Protein AF-A0A942AQW2-F1 (afdb_monomer)

Solvent-accessible surface area (backbone atoms only — not comparable to full-atom values): 10364 Å² total; per-residue (Å²): 117,79,70,60,57,51,54,55,52,47,53,51,50,51,50,53,52,51,53,50,54,53,48,52,52,54,50,53,53,49,72,74,44,54,70,70,58,41,51,51,50,55,55,42,58,31,23,44,82,82,80,59,45,76,73,54,45,68,58,48,52,58,48,44,51,55,18,48,54,44,47,61,64,44,31,63,59,54,51,37,48,74,72,32,65,68,56,23,44,76,73,69,48,57,62,72,60,51,51,52,47,50,52,50,19,52,48,46,38,53,49,52,49,30,72,64,28,21,59,72,57,41,54,86,65,29,27,57,54,52,26,34,65,74,67,70,46,86,52,40,83,57,34,51,61,38,22,53,53,52,39,52,54,53,50,53,52,35,46,53,52,17,65,75,69,76,43,49,36,38,58,48,34,41,68,57,22,51,59,52,44,51,51,54,56,57,54,58,57,63,78,77,111

Sequence (193 aa):
VGHRIKDIMVILILGMMFSSGVGAVVQILQYLSREEALKAFVIWTMGSLGDVTAQQLTILVPSIVVGLLLAVWTIKPLNLLLFGEEYAVTMGLNIRRSRGLLFLSTTLLAGTVTAFCGPIGFIGLAMPHVARMLFRNGDHRVLVPGTILSGAAVLLLCDLVSKFFTLPINAITALLGIPIVVWVVLRNKSFTA

Secondary structure (DSSP, 8-state):
-HHHHHHHHHHHHHHHHHHHHHHHHHHHHHHHS-HHHHHHHHHHHT--STT--HHHHHHHHHHHHHHHHHHHHHHHHHHHHHT-HHHHHHTT--HHHHHHHHHHHHHHHHHHHHHHH----SHHHHHHHHHHHHH----HHHHHHHHHHHHHHHHHHHHHHHHHHT--HHHHHHHHHHHHHHHHHHHHHGGG-

Radius of gyration: 19.09 Å; Cα contacts (8 Å, |Δi|>4): 138; chains: 1; bounding box: 51×36×50 Å

Structure (mmCIF, N/CA/C/O backbone):
data_AF-A0A942AQW2-F1
#
_entry.id   AF-A0A942AQW2-F1
#
loop_
_atom_site.group_PDB
_atom_site.id
_atom_site.type_symbol
_atom_site.label_atom_id
_atom_site.label_alt_id
_atom_site.label_comp_id
_atom_site.label_asym_id
_atom_site.label_entity_id
_atom_site.label_seq_id
_atom_site.pdbx_PDB_ins_code
_atom_site.Cartn_x
_atom_site.Cartn_y
_atom_site.Cartn_z
_atom_site.occupancy
_atom_site.B_iso_or_equiv
_atom_site.auth_seq_id
_atom_site.auth_comp_id
_atom_site.auth_asym_id
_atom_site.auth_atom_id
_atom_site.pdbx_PDB_model_num
ATOM 1 N N . VAL A 1 1 ? 29.389 3.825 -8.326 1.00 45.78 1 VAL A N 1
ATOM 2 C CA . VAL A 1 1 ? 28.344 2.959 -7.711 1.00 45.78 1 VAL A CA 1
ATOM 3 C C . VAL A 1 1 ? 28.160 3.200 -6.201 1.00 45.78 1 VAL A C 1
ATOM 5 O O . VAL A 1 1 ? 27.019 3.273 -5.764 1.00 45.78 1 VAL A O 1
ATOM 8 N N . GLY A 1 2 ? 29.219 3.434 -5.407 1.00 45.97 2 GLY A N 1
ATOM 9 C CA . GLY A 1 2 ? 29.124 3.592 -3.937 1.00 45.97 2 GLY A CA 1
ATOM 10 C C . GLY A 1 2 ? 28.374 4.819 -3.378 1.00 45.97 2 GLY A C 1
ATOM 11 O O . GLY A 1 2 ? 27.941 4.778 -2.231 1.00 45.97 2 GLY A O 1
ATOM 12 N N . HIS A 1 3 ? 28.160 5.888 -4.157 1.00 45.22 3 HIS A N 1
ATOM 13 C CA . HIS A 1 3 ? 27.388 7.056 -3.694 1.00 45.22 3 HIS A CA 1
ATOM 14 C C . HIS A 1 3 ? 25.862 6.831 -3.719 1.00 45.22 3 HIS A C 1
ATOM 16 O O . HIS A 1 3 ? 25.171 7.303 -2.829 1.00 45.22 3 HIS A O 1
ATOM 22 N N . ARG A 1 4 ? 25.335 6.053 -4.678 1.00 53.25 4 ARG A N 1
ATOM 23 C CA . ARG A 1 4 ? 23.878 5.870 -4.872 1.00 53.25 4 ARG A CA 1
ATOM 24 C C . ARG A 1 4 ? 23.245 4.848 -3.923 1.00 53.25 4 ARG A C 1
ATOM 26 O O . ARG A 1 4 ? 22.080 4.980 -3.563 1.00 53.25 4 ARG A O 1
ATOM 33 N N . ILE A 1 5 ? 24.011 3.846 -3.483 1.00 53.88 5 ILE A N 1
ATOM 34 C CA . ILE A 1 5 ? 23.547 2.877 -2.472 1.00 53.88 5 ILE A CA 1
ATOM 35 C C . ILE A 1 5 ? 23.344 3.588 -1.124 1.00 53.88 5 ILE A C 1
ATOM 37 O O . ILE A 1 5 ? 22.396 3.274 -0.405 1.00 53.88 5 ILE A O 1
ATOM 41 N N . LYS A 1 6 ? 24.168 4.606 -0.819 1.00 56.62 6 LYS A N 1
ATOM 42 C CA . LYS A 1 6 ? 23.959 5.470 0.350 1.00 56.62 6 LYS A CA 1
ATOM 43 C C . LYS A 1 6 ? 22.609 6.185 0.274 1.00 56.62 6 LYS A C 1
ATOM 45 O O . LYS A 1 6 ? 21.896 6.160 1.265 1.00 56.62 6 LYS A O 1
ATOM 50 N N . ASP A 1 7 ? 22.207 6.713 -0.882 1.00 74.69 7 ASP A N 1
ATOM 51 C CA . ASP A 1 7 ? 20.941 7.456 -1.004 1.00 74.69 7 ASP A CA 1
ATOM 52 C C . ASP A 1 7 ? 19.698 6.585 -0.752 1.00 74.69 7 ASP A C 1
ATOM 54 O O . ASP A 1 7 ? 18.784 7.011 -0.047 1.00 74.69 7 ASP A O 1
ATOM 58 N N . ILE A 1 8 ? 19.656 5.347 -1.267 1.00 79.75 8 ILE A N 1
ATOM 59 C CA . ILE A 1 8 ? 18.518 4.436 -1.029 1.00 79.75 8 ILE A CA 1
ATOM 60 C C . ILE A 1 8 ? 18.466 4.012 0.442 1.00 79.75 8 ILE A C 1
ATOM 62 O O . ILE A 1 8 ? 17.405 4.089 1.059 1.00 79.75 8 ILE A O 1
ATOM 66 N N . MET A 1 9 ? 19.600 3.602 1.022 1.00 85.69 9 MET A N 1
ATOM 67 C CA . MET A 1 9 ? 19.653 3.235 2.441 1.00 85.69 9 MET A CA 1
ATOM 68 C C . MET A 1 9 ? 19.285 4.417 3.344 1.00 85.69 9 MET A C 1
ATOM 70 O O . MET A 1 9 ? 18.560 4.227 4.313 1.00 85.69 9 MET A O 1
ATOM 74 N N . VAL A 1 10 ? 19.716 5.638 3.009 1.00 88.31 10 VAL A N 1
ATOM 75 C CA . VAL A 1 10 ? 19.356 6.857 3.748 1.00 88.31 10 VAL A CA 1
ATOM 76 C C . VAL A 1 10 ? 17.851 7.109 3.690 1.00 88.31 10 VAL A C 1
ATOM 78 O O . VAL A 1 10 ? 17.262 7.363 4.734 1.00 88.31 10 VAL A O 1
ATOM 81 N N . ILE A 1 11 ? 17.204 6.984 2.524 1.00 86.69 11 ILE A N 1
ATOM 82 C CA . ILE A 1 11 ? 15.740 7.126 2.414 1.00 86.69 11 ILE A CA 1
ATOM 83 C C . ILE A 1 11 ? 15.023 6.074 3.272 1.00 86.69 11 ILE A C 1
ATOM 85 O O . ILE A 1 11 ? 14.062 6.404 3.966 1.00 86.69 11 ILE A O 1
ATOM 89 N N . LEU A 1 12 ? 15.502 4.826 3.263 1.00 90.50 12 LEU A N 1
ATOM 90 C CA . LEU A 1 12 ? 14.930 3.750 4.075 1.00 90.50 12 LEU A CA 1
ATOM 91 C C . LEU A 1 12 ? 15.088 4.021 5.576 1.00 90.50 12 LEU A C 1
ATOM 93 O O . LEU A 1 12 ? 14.110 3.932 6.314 1.00 90.50 12 LEU A O 1
ATOM 97 N N . ILE A 1 13 ? 16.288 4.394 6.030 1.00 92.44 13 ILE A N 1
ATOM 98 C CA . ILE A 1 13 ? 16.559 4.719 7.438 1.00 92.44 13 ILE A CA 1
ATOM 99 C C . ILE A 1 13 ? 15.719 5.915 7.878 1.00 92.44 13 ILE A C 1
ATOM 101 O O . ILE A 1 13 ? 15.053 5.845 8.906 1.00 92.44 13 ILE A O 1
ATOM 105 N N . LEU A 1 14 ? 15.688 6.984 7.081 1.00 92.31 14 LEU A N 1
ATOM 106 C CA . LEU A 1 14 ? 14.917 8.185 7.385 1.00 92.31 14 LEU A CA 1
ATOM 107 C C . LEU A 1 14 ? 13.413 7.881 7.474 1.00 92.31 14 LEU A C 1
ATOM 109 O O . LEU A 1 14 ? 12.750 8.359 8.391 1.00 92.31 14 LEU A O 1
ATOM 113 N N . GLY A 1 15 ? 12.890 7.029 6.586 1.00 91.38 15 GLY A N 1
ATOM 114 C CA . GLY A 1 15 ? 11.509 6.547 6.646 1.00 91.38 15 GLY A CA 1
ATOM 115 C C . GLY A 1 15 ? 11.212 5.726 7.905 1.00 91.38 15 GLY A C 1
ATOM 116 O O . GLY A 1 15 ? 10.213 5.979 8.577 1.00 91.38 15 GLY A O 1
ATOM 117 N N . MET A 1 16 ? 12.094 4.788 8.272 1.00 94.12 16 MET A N 1
ATOM 118 C CA . MET A 1 16 ? 11.956 3.992 9.501 1.00 94.12 16 MET A CA 1
ATOM 119 C C . MET A 1 16 ? 12.003 4.872 10.757 1.00 94.12 16 MET A C 1
ATOM 121 O O . MET A 1 16 ? 11.169 4.719 11.649 1.00 94.12 16 MET A O 1
ATOM 125 N N . MET A 1 17 ? 12.929 5.834 10.812 1.00 96.31 17 MET A N 1
ATOM 126 C CA . MET A 1 17 ? 13.048 6.776 11.929 1.00 96.31 17 MET A CA 1
ATOM 127 C C . MET A 1 17 ? 11.808 7.664 12.041 1.00 96.31 17 MET A C 1
ATOM 129 O O . MET A 1 17 ? 11.242 7.783 13.127 1.00 96.31 17 MET A O 1
ATOM 133 N N . PHE A 1 18 ? 11.329 8.226 10.929 1.00 95.31 18 PHE A N 1
ATOM 134 C CA . PHE A 1 18 ? 10.108 9.029 10.919 1.00 95.31 18 PHE A CA 1
ATOM 135 C C . PHE A 1 18 ? 8.890 8.219 11.387 1.00 95.31 18 PHE A C 1
ATOM 137 O O . PHE A 1 18 ? 8.154 8.668 12.263 1.00 95.31 18 PHE A O 1
ATOM 144 N N . SER A 1 19 ? 8.725 6.990 10.882 1.00 94.25 19 SER A N 1
ATOM 145 C CA . SER A 1 19 ? 7.659 6.083 11.321 1.00 94.25 19 SER A CA 1
ATOM 146 C C . SER A 1 19 ? 7.737 5.782 12.819 1.00 94.25 19 SER A C 1
ATOM 148 O O . SER A 1 19 ? 6.703 5.748 13.481 1.00 94.25 19 SER A O 1
ATOM 150 N N . SER A 1 20 ? 8.940 5.581 13.370 1.00 95.31 20 SER A N 1
ATOM 151 C CA . SER A 1 20 ? 9.125 5.354 14.809 1.00 95.31 20 SER A CA 1
ATOM 152 C C . SER A 1 20 ? 8.781 6.590 15.650 1.00 95.31 20 SER A C 1
ATOM 154 O O . SER A 1 20 ? 8.148 6.458 16.695 1.00 95.31 20 SER A O 1
ATOM 156 N N . GLY A 1 21 ? 9.105 7.793 15.161 1.00 97.38 21 GLY A N 1
ATOM 157 C CA . GLY A 1 21 ? 8.754 9.056 15.813 1.00 97.38 21 GLY A CA 1
ATOM 158 C C . GLY A 1 21 ? 7.244 9.290 15.849 1.00 97.38 21 GLY A C 1
ATOM 159 O O . GLY A 1 21 ? 6.692 9.590 16.905 1.00 97.38 21 GLY A O 1
ATOM 160 N N . VAL A 1 22 ? 6.552 9.070 14.725 1.00 96.81 22 VAL A N 1
ATOM 161 C CA . VAL A 1 22 ? 5.079 9.112 14.679 1.00 96.81 22 VAL A CA 1
ATOM 162 C C . VAL A 1 22 ? 4.477 8.027 15.578 1.00 96.81 22 VAL A C 1
ATOM 164 O O . VAL A 1 22 ? 3.530 8.298 16.313 1.00 96.81 22 VAL A O 1
ATOM 167 N N . GLY A 1 23 ? 5.057 6.823 15.590 1.00 96.25 23 GLY A N 1
ATOM 168 C CA . GLY A 1 23 ? 4.648 5.735 16.480 1.00 96.25 23 GLY A CA 1
ATOM 169 C C . GLY A 1 23 ? 4.734 6.105 17.964 1.00 96.25 23 GLY A C 1
ATOM 170 O O . GLY A 1 23 ? 3.807 5.812 18.715 1.00 96.25 23 GLY A O 1
ATOM 171 N N . ALA A 1 24 ? 5.789 6.811 18.380 1.00 97.56 24 ALA A N 1
ATOM 172 C CA . ALA A 1 24 ? 5.926 7.312 19.748 1.00 97.56 24 ALA A CA 1
ATOM 173 C C . ALA A 1 24 ? 4.831 8.335 20.101 1.00 97.56 24 ALA A C 1
ATOM 175 O O . ALA A 1 24 ? 4.236 8.255 21.174 1.00 97.56 24 ALA A O 1
ATOM 176 N N . VAL A 1 25 ? 4.497 9.247 19.182 1.00 97.44 25 VAL A N 1
ATOM 177 C CA . VAL A 1 25 ? 3.379 10.191 19.371 1.00 97.44 25 VAL A CA 1
ATOM 178 C C . VAL A 1 25 ? 2.055 9.440 19.531 1.00 97.44 25 VAL A C 1
ATOM 180 O O . VAL A 1 25 ? 1.293 9.722 20.453 1.00 97.44 25 VAL A O 1
ATOM 183 N N . VAL A 1 26 ? 1.797 8.441 18.683 1.00 95.81 26 VAL A N 1
ATOM 184 C CA . VAL A 1 26 ? 0.594 7.598 18.767 1.00 95.81 26 VAL A CA 1
ATOM 185 C C . VAL A 1 26 ? 0.542 6.817 20.088 1.00 95.81 26 VAL A C 1
ATOM 187 O O . VAL A 1 26 ? -0.538 6.650 20.649 1.00 95.81 26 VAL A O 1
ATOM 190 N N . GLN A 1 27 ? 1.677 6.372 20.636 1.00 95.62 27 GLN A N 1
ATOM 191 C CA . GLN A 1 27 ? 1.730 5.738 21.962 1.00 95.62 27 GLN A CA 1
ATOM 192 C C . GLN A 1 27 ? 1.406 6.714 23.099 1.00 95.62 27 GLN A C 1
ATOM 194 O O . GLN A 1 27 ? 0.647 6.362 23.999 1.00 95.62 27 GLN A O 1
ATOM 199 N N . ILE A 1 28 ? 1.921 7.945 23.050 1.00 96.69 28 ILE A N 1
ATOM 200 C CA . ILE A 1 28 ? 1.585 8.981 24.040 1.00 96.69 28 ILE A CA 1
ATOM 201 C C . ILE A 1 28 ? 0.082 9.284 23.999 1.00 96.69 28 ILE A C 1
ATOM 203 O O . ILE A 1 28 ? -0.563 9.349 25.043 1.00 96.69 28 ILE A O 1
ATOM 207 N N . LEU A 1 29 ? -0.497 9.409 22.800 1.00 95.94 29 LEU A N 1
ATOM 208 C CA . LEU A 1 29 ? -1.939 9.614 22.638 1.00 95.94 29 LEU A CA 1
ATOM 209 C C . LEU A 1 29 ? -2.750 8.447 23.209 1.00 95.94 29 LEU A C 1
ATOM 211 O O . LEU A 1 29 ? -3.752 8.685 23.877 1.00 95.94 29 LEU A O 1
ATOM 215 N N . GLN A 1 30 ? -2.313 7.203 22.995 1.00 95.12 30 GLN A N 1
ATOM 216 C CA . GLN A 1 30 ? -2.952 6.023 23.585 1.00 95.12 30 GLN A CA 1
ATOM 217 C C . GLN A 1 30 ? -2.897 6.044 25.115 1.00 95.12 30 GLN A C 1
ATOM 219 O O . GLN A 1 30 ? -3.910 5.778 25.752 1.00 95.12 30 GLN A O 1
ATOM 224 N N . TYR A 1 31 ? -1.752 6.405 25.701 1.00 95.12 31 TYR A N 1
ATOM 225 C CA . TYR A 1 31 ? -1.585 6.484 27.155 1.00 95.12 31 TYR A CA 1
ATOM 226 C C . TYR A 1 31 ? -2.497 7.538 27.802 1.00 95.12 31 TYR A C 1
ATOM 228 O O . TYR A 1 31 ? -3.016 7.328 28.893 1.00 95.12 31 TYR A O 1
ATOM 236 N N . LEU A 1 32 ? -2.717 8.664 27.119 1.00 95.75 32 LEU A N 1
ATOM 237 C CA . LEU A 1 32 ? -3.591 9.744 27.590 1.00 95.75 32 LEU A CA 1
ATOM 238 C C . LEU A 1 32 ? -5.081 9.515 27.272 1.00 95.75 32 LEU A C 1
ATOM 240 O O . LEU A 1 32 ? -5.927 10.305 27.695 1.00 95.75 32 LEU A O 1
ATOM 244 N N . SER A 1 33 ? -5.418 8.483 26.496 1.00 94.94 33 SER A N 1
ATOM 245 C CA . SER A 1 33 ? -6.782 8.237 26.023 1.00 94.94 33 SER A CA 1
ATOM 246 C C . SER A 1 33 ? -7.635 7.485 27.043 1.00 94.94 33 SER A C 1
ATOM 248 O O . SER A 1 33 ? -7.154 6.682 27.835 1.00 94.94 33 SER A O 1
ATOM 250 N N . ARG A 1 34 ? -8.952 7.709 26.975 1.00 95.19 34 ARG A N 1
ATOM 251 C CA . ARG A 1 34 ? -9.948 6.920 27.715 1.00 95.19 34 ARG A CA 1
ATOM 252 C C . ARG A 1 34 ? -10.020 5.493 27.166 1.00 95.19 34 ARG A C 1
ATOM 254 O O . ARG A 1 34 ? -9.807 5.285 25.971 1.00 95.19 34 ARG A O 1
ATOM 261 N N . GLU A 1 35 ? -10.403 4.537 28.010 1.00 93.88 35 GLU A N 1
ATOM 262 C CA . GLU A 1 35 ? -10.485 3.108 27.662 1.00 93.88 35 GLU A CA 1
ATOM 263 C C . GLU A 1 35 ? -11.327 2.840 26.403 1.00 93.88 35 GLU A C 1
ATOM 265 O O . GLU A 1 35 ? -10.938 2.047 25.547 1.00 93.88 35 GLU A O 1
ATOM 270 N N . GLU A 1 36 ? -12.445 3.552 26.239 1.00 93.88 36 GLU A N 1
ATOM 271 C CA . GLU A 1 36 ? -13.317 3.439 25.064 1.00 93.88 36 GLU A CA 1
ATOM 272 C C . GLU A 1 36 ? -12.611 3.852 23.763 1.00 93.88 36 GLU A C 1
ATOM 274 O O . GLU A 1 36 ? -12.688 3.145 22.757 1.00 93.88 36 GLU A O 1
ATOM 279 N N . ALA A 1 37 ? -11.879 4.971 23.788 1.00 93.75 37 ALA A N 1
ATOM 280 C CA . ALA A 1 37 ? -11.138 5.473 22.633 1.00 93.75 37 ALA A CA 1
ATOM 281 C C . ALA A 1 37 ? -9.941 4.572 22.301 1.00 93.75 37 ALA A C 1
ATOM 283 O O . ALA A 1 37 ? -9.668 4.313 21.129 1.00 93.75 37 ALA A O 1
ATOM 284 N N . LEU A 1 38 ? -9.267 4.043 23.328 1.00 95.38 38 LEU A N 1
ATOM 285 C CA . LEU A 1 38 ? -8.193 3.069 23.156 1.00 95.38 38 LEU A CA 1
ATOM 286 C C . LEU A 1 38 ? -8.717 1.780 22.512 1.00 95.38 38 LEU A C 1
ATOM 288 O O . LEU A 1 38 ? -8.130 1.292 21.549 1.00 95.38 38 LEU A O 1
ATOM 292 N N . LYS A 1 39 ? -9.856 1.259 22.984 1.00 93.81 39 LYS A N 1
ATOM 293 C CA . LYS A 1 39 ? -10.506 0.083 22.391 1.00 93.81 39 LYS A CA 1
ATOM 294 C C . LYS A 1 39 ? -10.889 0.330 20.931 1.00 93.81 39 LYS A C 1
ATOM 296 O O . LYS A 1 39 ? -10.617 -0.522 20.089 1.00 93.81 39 LYS A O 1
ATOM 301 N N . ALA A 1 40 ? -11.471 1.489 20.619 1.00 92.12 40 ALA A N 1
ATOM 302 C CA . ALA A 1 40 ? -11.809 1.862 19.247 1.00 92.12 40 ALA A CA 1
ATOM 303 C C . ALA A 1 40 ? -10.565 1.934 18.344 1.00 92.12 40 ALA A C 1
ATOM 305 O O . ALA A 1 40 ? -10.584 1.413 17.232 1.00 92.12 40 ALA A O 1
ATOM 306 N N . PHE A 1 41 ? -9.463 2.509 18.836 1.00 93.19 41 PHE A N 1
ATOM 307 C CA . PHE A 1 41 ? -8.193 2.545 18.111 1.00 93.19 41 PHE A CA 1
ATOM 308 C C . PHE A 1 41 ? -7.629 1.139 17.863 1.00 93.19 41 PHE A C 1
ATOM 310 O O . PHE A 1 41 ? -7.246 0.824 16.739 1.00 93.19 41 PHE A O 1
ATOM 317 N N . VAL A 1 42 ? -7.637 0.263 18.874 1.00 92.69 42 VAL A N 1
ATOM 318 C CA . VAL A 1 42 ? -7.185 -1.130 18.723 1.00 92.69 42 VAL A CA 1
ATOM 319 C C . VAL A 1 42 ? -8.027 -1.863 17.674 1.00 92.69 42 VAL A C 1
ATOM 321 O O . VAL A 1 42 ? -7.466 -2.515 16.795 1.00 92.69 42 VAL A O 1
ATOM 324 N N . ILE A 1 43 ? -9.352 -1.698 17.688 1.00 91.25 43 ILE A N 1
ATOM 325 C CA . ILE A 1 43 ? -10.234 -2.277 16.664 1.00 91.25 43 ILE A CA 1
ATOM 326 C C . ILE A 1 43 ? -9.929 -1.691 15.275 1.00 91.25 43 ILE A C 1
ATOM 328 O O . ILE A 1 43 ? -9.835 -2.439 14.308 1.00 91.25 43 ILE A O 1
ATOM 332 N N . TRP A 1 44 ? -9.679 -0.387 15.153 1.00 92.62 44 TRP A N 1
ATOM 333 C CA . TRP A 1 44 ? -9.284 0.214 13.873 1.00 92.62 44 TRP A CA 1
ATOM 334 C C . TRP A 1 44 ? -7.966 -0.372 13.334 1.00 92.62 44 TRP A C 1
ATOM 336 O O . TRP A 1 44 ? -7.851 -0.657 12.142 1.00 92.62 44 TRP A O 1
ATOM 346 N N . THR A 1 45 ? -6.987 -0.648 14.208 1.00 91.69 45 THR A N 1
ATOM 347 C CA . THR A 1 45 ? -5.719 -1.288 13.804 1.00 91.69 45 THR A CA 1
ATOM 348 C C . THR A 1 45 ? -5.867 -2.742 13.344 1.00 91.69 45 THR A C 1
ATOM 350 O O . THR A 1 45 ? -4.971 -3.271 12.686 1.00 91.69 45 THR A O 1
ATOM 353 N N . MET A 1 46 ? -6.991 -3.397 13.645 1.00 91.00 46 MET A N 1
ATOM 354 C CA . MET A 1 46 ? -7.306 -4.749 13.167 1.00 91.00 46 MET A CA 1
ATOM 355 C C . MET A 1 46 ? -7.757 -4.787 11.700 1.00 91.00 46 MET A C 1
ATOM 357 O O . MET A 1 46 ? -7.708 -5.857 11.083 1.00 91.00 46 MET A O 1
ATOM 361 N N . GLY A 1 47 ? -8.127 -3.632 11.143 1.00 89.75 47 GLY A N 1
ATOM 362 C CA . GLY A 1 47 ? -8.571 -3.473 9.765 1.00 89.75 47 GLY A CA 1
ATOM 363 C C . GLY A 1 47 ? -9.975 -4.029 9.513 1.00 89.75 47 GLY A C 1
ATOM 364 O O . GLY A 1 47 ? -10.357 -5.080 10.028 1.00 89.75 47 GLY A O 1
ATOM 365 N N . SER A 1 48 ? -10.751 -3.325 8.693 1.00 88.31 48 SER A N 1
ATOM 366 C CA . SER A 1 48 ? -12.113 -3.711 8.323 1.00 88.31 48 SER A CA 1
ATOM 367 C C . SER A 1 48 ? -12.523 -3.036 7.019 1.00 88.31 48 SER A C 1
ATOM 369 O O . SER A 1 48 ? -12.343 -1.833 6.848 1.00 88.31 48 SER A O 1
ATOM 371 N N . LEU A 1 49 ? -13.093 -3.808 6.091 1.00 85.50 49 LEU A N 1
ATOM 372 C CA . LEU A 1 49 ? -13.726 -3.264 4.883 1.00 85.50 49 LEU A CA 1
ATOM 373 C C . LEU A 1 49 ? -15.215 -2.955 5.101 1.00 85.50 49 LEU A C 1
ATOM 375 O O . LEU A 1 49 ? -15.823 -2.267 4.285 1.00 85.50 49 LEU A O 1
ATOM 379 N N . GLY A 1 50 ? -15.812 -3.494 6.169 1.00 82.06 50 GLY A N 1
ATOM 380 C CA . GLY A 1 50 ? -17.247 -3.394 6.444 1.00 82.06 50 GLY A CA 1
ATOM 381 C C . GLY A 1 50 ? -17.675 -2.080 7.095 1.00 82.06 50 GLY A C 1
ATOM 382 O O . GLY A 1 50 ? -18.834 -1.701 6.964 1.00 82.06 50 GLY A O 1
ATOM 383 N N . ASP A 1 51 ? -16.750 -1.374 7.748 1.00 82.12 51 ASP A N 1
ATOM 384 C CA . ASP A 1 51 ? -17.056 -0.150 8.504 1.00 82.12 51 ASP A CA 1
ATOM 385 C C . ASP A 1 51 ? -17.088 1.118 7.631 1.00 82.12 51 ASP A C 1
ATOM 387 O O . ASP A 1 51 ? -17.392 2.210 8.115 1.00 82.12 51 ASP A O 1
ATOM 391 N N . VAL A 1 52 ? -16.791 0.989 6.332 1.00 86.44 52 VAL A N 1
ATOM 392 C CA . VAL A 1 52 ? -16.751 2.119 5.397 1.00 86.44 52 VAL A CA 1
ATOM 393 C C . VAL A 1 52 ? -18.168 2.528 4.998 1.00 86.44 52 VAL A C 1
ATOM 395 O O . VAL A 1 52 ? -18.897 1.787 4.338 1.00 86.44 52 VAL A O 1
ATOM 398 N N . THR A 1 53 ? -18.558 3.750 5.356 1.00 90.31 53 THR A N 1
ATOM 399 C CA . THR A 1 53 ? -19.889 4.283 5.036 1.00 90.31 53 THR A CA 1
ATOM 400 C C . THR A 1 53 ? -19.988 4.766 3.586 1.00 90.31 53 THR A C 1
ATOM 402 O O . THR A 1 53 ? -18.995 5.126 2.951 1.00 90.31 53 THR A O 1
ATOM 405 N N . ALA A 1 54 ? -21.213 4.869 3.059 1.00 89.31 54 ALA A N 1
ATOM 406 C CA . ALA A 1 54 ? -21.449 5.394 1.710 1.00 89.31 54 ALA A CA 1
ATOM 407 C C . ALA A 1 54 ? -20.923 6.833 1.523 1.00 89.31 54 ALA A C 1
ATOM 409 O O . ALA A 1 54 ? -20.443 7.175 0.446 1.00 89.31 54 ALA A O 1
ATOM 410 N N . GLN A 1 55 ? -20.960 7.666 2.571 1.00 90.50 55 GLN A N 1
ATOM 411 C CA . GLN A 1 55 ? -20.387 9.017 2.539 1.00 90.50 55 GLN A CA 1
ATOM 412 C C . GLN A 1 55 ? -18.856 9.001 2.512 1.00 90.50 55 GLN A C 1
ATOM 414 O O . GLN A 1 55 ? -18.245 9.821 1.840 1.00 90.50 55 GLN A O 1
ATOM 419 N N . GLN A 1 56 ? -18.213 8.067 3.209 1.00 90.19 56 GLN A N 1
ATOM 420 C CA . GLN A 1 56 ? -16.759 7.910 3.125 1.00 90.19 56 GLN A CA 1
ATOM 421 C C . GLN A 1 56 ? -16.341 7.413 1.737 1.00 90.19 56 GLN A C 1
ATOM 423 O O . GLN A 1 56 ? -15.322 7.847 1.198 1.00 90.19 56 GLN A O 1
ATOM 428 N N . LEU A 1 57 ? -17.170 6.572 1.111 1.00 91.19 57 LEU A N 1
ATOM 429 C CA . LEU A 1 57 ? -16.929 6.055 -0.231 1.00 91.19 57 LEU A CA 1
ATOM 430 C C . LEU A 1 57 ? -16.887 7.163 -1.299 1.00 91.19 57 LEU A C 1
ATOM 432 O O . LEU A 1 57 ? -16.083 7.071 -2.228 1.00 91.19 57 LEU A O 1
ATOM 436 N N . THR A 1 58 ? -17.676 8.236 -1.161 1.00 91.31 58 THR A N 1
ATOM 437 C CA . THR A 1 58 ? -17.646 9.362 -2.117 1.00 91.31 58 THR A CA 1
ATOM 438 C C . THR A 1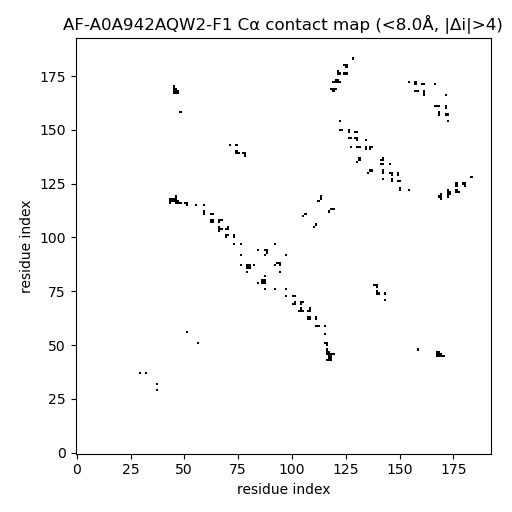 58 ? -16.325 10.131 -2.098 1.00 91.31 58 THR A C 1
ATOM 440 O O . THR A 1 58 ? -15.973 10.738 -3.105 1.00 91.31 58 THR A O 1
ATOM 443 N N . ILE A 1 59 ? -15.567 10.075 -0.997 1.00 91.88 59 ILE A N 1
ATOM 444 C CA . ILE A 1 59 ? -14.224 10.666 -0.872 1.00 91.88 59 ILE A CA 1
ATOM 445 C C . ILE A 1 59 ? -13.147 9.644 -1.272 1.00 91.88 59 ILE A C 1
ATOM 447 O O . ILE A 1 59 ? -12.161 9.974 -1.942 1.00 91.88 59 ILE A O 1
ATOM 451 N N . LEU A 1 60 ? -13.345 8.380 -0.898 1.00 93.06 60 LEU A N 1
ATOM 452 C CA . LEU A 1 60 ? -12.411 7.296 -1.185 1.00 93.06 60 LEU A CA 1
ATOM 453 C C . LEU A 1 60 ? -12.291 7.024 -2.692 1.00 93.06 60 LEU A C 1
ATOM 455 O O . LEU A 1 60 ? -11.183 6.910 -3.208 1.00 93.06 60 LEU A O 1
ATOM 459 N N . VAL A 1 61 ? -13.404 6.966 -3.427 1.00 93.81 61 VAL A N 1
ATOM 460 C CA . VAL A 1 61 ? -13.384 6.611 -4.856 1.00 93.81 61 VAL A CA 1
ATOM 461 C C . VAL A 1 61 ? -12.585 7.615 -5.701 1.00 93.81 61 VAL A C 1
ATOM 463 O O . VAL A 1 61 ? -11.670 7.177 -6.402 1.00 93.81 61 VAL A O 1
ATOM 466 N N . PRO A 1 62 ? -12.824 8.942 -5.637 1.00 95.00 62 PRO A N 1
ATOM 467 C CA . PRO A 1 62 ? -12.040 9.904 -6.411 1.00 95.00 62 PRO A CA 1
ATOM 468 C C . PRO A 1 62 ? -10.551 9.874 -6.065 1.00 95.00 62 PRO A C 1
ATOM 470 O O . PRO A 1 62 ? -9.711 9.957 -6.960 1.00 95.00 62 PRO A O 1
ATOM 473 N N . SER A 1 63 ? -10.206 9.717 -4.783 1.00 94.69 63 SER A N 1
ATOM 474 C CA . SER A 1 63 ? -8.804 9.670 -4.357 1.00 94.69 63 SER A CA 1
ATOM 475 C C . SER A 1 63 ? -8.080 8.416 -4.863 1.00 94.69 63 SER A C 1
ATOM 477 O O . SER A 1 63 ? -6.958 8.526 -5.366 1.00 94.69 63 SER A O 1
ATOM 479 N N . ILE A 1 64 ? -8.745 7.253 -4.853 1.00 95.12 64 ILE A N 1
ATOM 480 C CA . ILE A 1 64 ? -8.238 6.025 -5.481 1.00 95.12 64 ILE A CA 1
ATOM 481 C C . ILE A 1 64 ? -8.085 6.209 -6.993 1.00 95.12 64 ILE A C 1
ATOM 483 O O . ILE A 1 64 ? -7.046 5.845 -7.541 1.00 95.12 64 ILE A O 1
ATOM 487 N N . VAL A 1 65 ? -9.072 6.798 -7.678 1.00 95.75 65 VAL A N 1
ATOM 488 C CA . VAL A 1 65 ? -9.006 7.038 -9.130 1.00 95.75 65 VAL A CA 1
ATOM 489 C C . VAL A 1 65 ? -7.808 7.919 -9.482 1.00 95.75 65 VAL A C 1
ATOM 491 O O . VAL A 1 65 ? -7.029 7.561 -10.363 1.00 95.75 65 VAL A O 1
ATOM 494 N N . VAL A 1 66 ? -7.597 9.027 -8.766 1.00 95.81 66 VAL A N 1
ATOM 495 C CA . VAL A 1 66 ? -6.430 9.901 -8.973 1.00 95.81 66 VAL A CA 1
ATOM 496 C C . VAL A 1 66 ? -5.124 9.146 -8.710 1.00 95.81 66 VAL A C 1
ATOM 498 O O . VAL A 1 66 ? -4.198 9.214 -9.520 1.00 95.81 66 VAL A O 1
ATOM 501 N N . GLY A 1 67 ? -5.051 8.376 -7.621 1.00 94.88 67 GLY A N 1
ATOM 502 C CA . GLY A 1 67 ? -3.877 7.567 -7.297 1.00 94.88 67 GLY A CA 1
ATOM 503 C C . GLY A 1 67 ? -3.555 6.518 -8.365 1.00 94.88 67 GLY A C 1
ATOM 504 O O . GLY A 1 67 ? -2.388 6.362 -8.734 1.00 94.88 67 GLY A O 1
ATOM 505 N N . LEU A 1 68 ? -4.579 5.855 -8.911 1.00 94.62 68 LEU A N 1
ATOM 506 C CA . LEU A 1 68 ? -4.457 4.877 -9.992 1.00 94.62 68 LEU A CA 1
ATOM 507 C C . LEU A 1 68 ? -4.052 5.527 -11.316 1.00 94.62 68 LEU A C 1
ATOM 509 O O . LEU A 1 68 ? -3.202 4.982 -12.015 1.00 94.62 68 LEU A O 1
ATOM 513 N N . LEU A 1 69 ? -4.591 6.700 -11.656 1.00 95.00 69 LEU A N 1
ATOM 514 C CA . LEU A 1 69 ? -4.174 7.442 -12.851 1.00 95.00 69 LEU A CA 1
ATOM 515 C C . LEU A 1 69 ? -2.685 7.809 -12.784 1.00 95.00 69 LEU A C 1
ATOM 517 O O . LEU A 1 69 ? -1.954 7.614 -13.758 1.00 95.00 69 LEU A O 1
ATOM 521 N N . LEU A 1 70 ? -2.211 8.265 -11.619 1.00 93.88 70 LEU A N 1
ATOM 522 C CA . LEU A 1 70 ? -0.785 8.506 -11.389 1.00 93.88 70 LEU A CA 1
ATOM 523 C C . LEU A 1 70 ? 0.033 7.209 -11.499 1.00 93.88 70 LEU A C 1
ATOM 525 O O . LEU A 1 70 ? 1.090 7.204 -12.135 1.00 93.88 70 LEU A O 1
ATOM 529 N N . ALA A 1 71 ? -0.465 6.094 -10.955 1.00 92.56 71 ALA A N 1
ATOM 530 C CA . ALA A 1 71 ? 0.195 4.794 -11.070 1.00 92.56 71 ALA A CA 1
ATOM 531 C C . ALA A 1 71 ? 0.331 4.363 -12.541 1.00 92.56 71 ALA A C 1
ATOM 533 O O . ALA A 1 71 ? 1.421 3.993 -12.976 1.00 92.56 71 ALA A O 1
ATOM 534 N N . VAL A 1 72 ? -0.730 4.505 -13.342 1.00 93.25 72 VAL A N 1
ATOM 535 C CA . VAL A 1 72 ? -0.715 4.190 -14.779 1.00 93.25 72 VAL A CA 1
ATOM 536 C C . VAL A 1 72 ? 0.281 5.071 -15.536 1.00 93.25 72 VAL A C 1
ATOM 538 O O . VAL A 1 72 ? 1.033 4.574 -16.377 1.00 93.25 72 VAL A O 1
ATOM 541 N N . TRP A 1 73 ? 0.363 6.363 -15.209 1.00 92.50 73 TRP A N 1
ATOM 542 C CA . TRP A 1 73 ? 1.334 7.265 -15.835 1.00 92.50 73 TRP A CA 1
ATOM 543 C C . TRP A 1 73 ? 2.785 6.842 -15.542 1.00 92.50 73 TRP A C 1
ATOM 545 O O . TRP A 1 73 ? 3.663 6.927 -16.406 1.00 92.50 73 TRP A O 1
ATOM 555 N N . THR A 1 74 ? 3.043 6.303 -14.350 1.00 91.88 74 THR A N 1
ATOM 556 C CA . THR A 1 74 ? 4.386 5.853 -13.951 1.00 91.88 74 THR A CA 1
ATOM 557 C C . THR A 1 74 ? 4.804 4.485 -14.509 1.00 91.88 74 THR A C 1
ATOM 559 O O . THR A 1 74 ? 5.974 4.125 -14.378 1.00 91.88 74 THR A O 1
ATOM 562 N N . ILE A 1 75 ? 3.935 3.763 -15.234 1.00 92.25 75 ILE A N 1
ATOM 563 C CA . ILE A 1 75 ? 4.253 2.453 -15.844 1.00 92.25 75 ILE A CA 1
ATOM 564 C C . ILE A 1 75 ? 5.465 2.524 -16.785 1.00 92.25 75 ILE A C 1
ATOM 566 O O . ILE A 1 75 ? 6.366 1.688 -16.710 1.00 92.25 75 ILE A O 1
ATOM 570 N N . LYS A 1 76 ? 5.513 3.519 -17.683 1.00 89.06 76 LYS A N 1
ATOM 571 C CA . LYS A 1 76 ? 6.639 3.678 -18.623 1.00 89.06 76 LYS A CA 1
ATOM 572 C C . LYS A 1 76 ? 7.965 3.943 -17.880 1.00 89.06 76 LYS A C 1
ATOM 574 O O . LYS A 1 76 ? 8.919 3.211 -18.141 1.00 89.06 76 LYS A O 1
ATOM 579 N N . PRO A 1 77 ? 8.039 4.916 -16.945 1.00 89.56 77 PRO A N 1
ATOM 580 C CA . PRO A 1 77 ? 9.197 5.084 -16.066 1.00 89.56 77 PRO A CA 1
ATOM 581 C C . PRO A 1 77 ? 9.619 3.809 -15.326 1.00 89.56 77 PRO A C 1
ATOM 583 O O . PRO A 1 77 ? 10.805 3.494 -15.309 1.00 89.56 77 PRO A O 1
ATOM 586 N N . LEU A 1 78 ? 8.672 3.057 -14.751 1.00 89.38 78 LEU A N 1
ATOM 587 C CA . LEU A 1 78 ? 8.956 1.813 -14.023 1.00 89.38 78 LEU A CA 1
ATOM 588 C C . LEU A 1 78 ? 9.630 0.764 -14.912 1.00 89.38 78 LEU A C 1
ATOM 590 O O . LEU A 1 78 ? 10.617 0.159 -14.501 1.00 89.38 78 LEU A O 1
ATOM 594 N N . ASN A 1 79 ? 9.152 0.590 -16.146 1.00 91.69 79 ASN A N 1
ATOM 595 C CA . ASN A 1 79 ? 9.779 -0.320 -17.104 1.00 91.69 79 ASN A CA 1
ATOM 596 C C . ASN A 1 79 ? 11.192 0.114 -17.503 1.00 91.69 79 ASN A C 1
ATOM 598 O O . ASN A 1 79 ? 12.068 -0.732 -17.625 1.00 91.69 79 ASN A O 1
ATOM 602 N N . LEU A 1 80 ? 11.438 1.414 -17.687 1.00 88.88 80 LEU A N 1
ATOM 603 C CA . LEU A 1 80 ? 12.782 1.912 -18.000 1.00 88.88 80 LEU A CA 1
ATOM 604 C C . LEU A 1 80 ? 13.754 1.690 -16.836 1.00 88.88 80 LEU A C 1
ATOM 606 O O . LEU A 1 80 ? 14.909 1.341 -17.060 1.00 88.88 80 LEU A O 1
ATOM 610 N N . LEU A 1 81 ? 13.277 1.839 -15.598 1.00 87.62 81 LEU A N 1
ATOM 611 C CA . LEU A 1 81 ? 14.080 1.610 -14.397 1.00 87.62 81 LEU A CA 1
ATOM 612 C C . LEU A 1 81 ? 14.466 0.134 -14.199 1.00 87.62 81 LEU A C 1
ATOM 614 O O . LEU A 1 81 ? 15.472 -0.121 -13.539 1.00 87.62 81 LEU A O 1
ATOM 618 N N . LEU A 1 82 ? 13.744 -0.827 -14.794 1.00 86.44 82 LEU A N 1
ATOM 619 C CA . LEU A 1 82 ? 14.136 -2.247 -14.777 1.00 86.44 82 LEU A CA 1
ATOM 620 C C . LEU A 1 82 ? 15.470 -2.503 -15.494 1.00 86.44 82 LEU A C 1
ATOM 622 O O . LEU A 1 82 ? 16.208 -3.396 -15.092 1.00 86.44 82 LEU A O 1
ATOM 626 N N . PHE A 1 83 ? 15.791 -1.712 -16.523 1.00 85.44 83 PHE A N 1
ATOM 627 C CA . PHE A 1 83 ? 17.059 -1.798 -17.261 1.00 85.44 83 PHE A CA 1
ATOM 628 C C . PHE A 1 83 ? 18.212 -1.056 -16.566 1.00 85.44 83 PHE A C 1
ATOM 630 O O . PHE A 1 83 ? 19.337 -1.044 -17.060 1.00 85.44 83 PHE A O 1
ATOM 637 N N .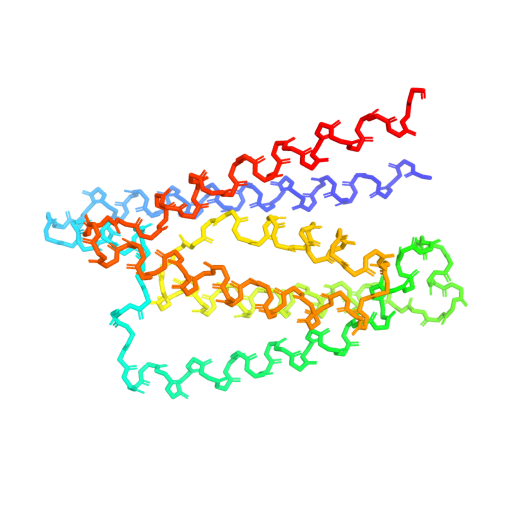 GLY A 1 84 ? 17.941 -0.439 -15.413 1.00 85.00 84 GLY A N 1
ATOM 638 C CA . GLY A 1 84 ? 18.899 0.338 -14.641 1.00 85.00 84 GLY A CA 1
ATOM 639 C C . GLY A 1 84 ? 18.740 1.848 -14.818 1.00 85.00 84 GLY A C 1
ATOM 640 O O . GLY A 1 84 ? 18.231 2.357 -15.816 1.00 85.00 84 GLY A O 1
ATOM 641 N N . GLU A 1 85 ? 19.201 2.587 -13.810 1.00 85.38 85 GLU A N 1
ATOM 642 C CA . GLU A 1 85 ? 19.089 4.049 -13.770 1.00 85.38 85 GLU A CA 1
ATOM 643 C C . GLU A 1 85 ? 19.859 4.738 -14.900 1.00 85.38 85 GLU A C 1
ATOM 645 O O . GLU A 1 85 ? 19.367 5.711 -15.465 1.00 85.38 85 GLU A O 1
ATOM 650 N N . GLU A 1 86 ? 21.050 4.241 -15.241 1.00 85.62 86 GLU A N 1
ATOM 651 C CA . GLU A 1 86 ? 21.887 4.843 -16.287 1.00 85.62 86 GLU A CA 1
ATOM 652 C C . GLU A 1 86 ? 21.209 4.746 -17.654 1.00 85.62 86 GLU A C 1
ATOM 654 O O . GLU A 1 86 ? 21.075 5.759 -18.339 1.00 85.62 86 GLU A O 1
ATOM 659 N N . TYR A 1 87 ? 20.663 3.573 -17.990 1.00 86.38 87 TYR A N 1
ATOM 660 C CA . TYR A 1 87 ? 19.884 3.384 -19.211 1.00 86.38 87 TYR A CA 1
ATOM 661 C C . TYR A 1 87 ? 18.657 4.306 -19.245 1.00 86.38 87 TYR A C 1
ATOM 663 O O . TYR A 1 87 ? 18.420 5.008 -20.229 1.00 86.38 87 TYR A O 1
ATOM 671 N N . ALA A 1 88 ? 17.913 4.390 -18.140 1.00 87.06 88 ALA A N 1
ATOM 672 C CA . ALA A 1 88 ? 16.746 5.257 -18.054 1.00 87.06 88 ALA A CA 1
ATOM 673 C C . ALA A 1 88 ? 17.091 6.744 -18.280 1.00 87.06 88 ALA A C 1
ATOM 675 O O . ALA A 1 88 ? 16.365 7.436 -18.996 1.00 87.06 88 ALA A O 1
ATOM 676 N N . VAL A 1 89 ? 18.211 7.232 -17.731 1.00 89.38 89 VAL A N 1
ATOM 677 C CA . VAL A 1 89 ? 18.679 8.615 -17.946 1.00 89.38 89 VAL A CA 1
ATOM 678 C C . VAL A 1 89 ? 19.058 8.849 -19.405 1.00 89.38 89 VAL A C 1
ATOM 680 O O . VAL A 1 89 ? 18.666 9.873 -19.962 1.00 89.38 89 VAL A O 1
ATOM 683 N N . THR A 1 90 ? 19.750 7.902 -20.050 1.00 89.38 90 THR A N 1
ATOM 684 C CA . THR A 1 90 ? 20.085 8.023 -21.484 1.00 89.38 90 THR A CA 1
ATOM 685 C C . THR A 1 90 ? 18.849 8.055 -22.384 1.00 89.38 90 THR A C 1
ATOM 687 O O . THR A 1 90 ? 18.852 8.732 -23.406 1.00 89.38 90 THR A O 1
ATOM 690 N N . MET A 1 91 ? 17.754 7.420 -21.960 1.00 87.62 91 MET A N 1
ATOM 691 C CA . MET A 1 91 ? 16.449 7.454 -22.631 1.00 87.62 91 MET A CA 1
ATOM 692 C C . MET A 1 91 ? 15.630 8.725 -22.317 1.00 87.62 91 MET A C 1
ATOM 694 O O . MET A 1 91 ? 14.445 8.800 -22.645 1.00 87.62 91 MET A O 1
ATOM 698 N N . GLY A 1 92 ? 16.232 9.725 -21.661 1.00 88.69 92 GLY A N 1
ATOM 699 C CA . GLY A 1 92 ? 15.603 11.008 -21.337 1.00 88.69 92 GLY A CA 1
ATOM 700 C C . GLY A 1 92 ? 14.706 10.987 -20.096 1.00 88.69 92 GLY A C 1
ATOM 701 O O . GLY A 1 92 ? 13.977 11.951 -19.845 1.00 88.69 92 GLY A O 1
ATOM 702 N N . LEU A 1 93 ? 14.732 9.914 -19.293 1.00 91.19 93 LEU A N 1
ATOM 703 C CA . LEU A 1 93 ? 13.916 9.832 -18.086 1.00 91.19 93 LEU A CA 1
ATOM 704 C C . LEU A 1 93 ? 14.491 10.714 -16.973 1.00 91.19 93 LEU A C 1
ATOM 706 O O . LEU A 1 93 ? 15.601 10.507 -16.483 1.00 91.19 93 LEU A O 1
ATOM 710 N N . ASN A 1 94 ? 13.681 11.644 -16.467 1.00 90.00 94 ASN A N 1
ATOM 711 C CA . ASN A 1 94 ? 14.016 12.363 -15.244 1.00 90.00 94 ASN A CA 1
ATOM 712 C C . ASN A 1 94 ? 13.712 11.486 -14.015 1.00 90.00 94 ASN A C 1
ATOM 714 O O . ASN A 1 94 ? 12.558 11.389 -13.576 1.00 90.00 94 ASN A O 1
ATOM 718 N N . ILE A 1 95 ? 14.750 10.862 -13.445 1.00 87.25 95 ILE A N 1
ATOM 719 C CA . ILE A 1 95 ? 14.633 9.966 -12.279 1.00 87.25 95 ILE A CA 1
ATOM 720 C C . ILE A 1 95 ? 13.970 10.674 -11.093 1.00 87.25 95 ILE A C 1
ATOM 722 O O . ILE A 1 95 ? 13.093 10.100 -10.448 1.00 87.25 95 ILE A O 1
ATOM 726 N N . ARG A 1 96 ? 14.353 11.925 -10.806 1.00 86.44 96 ARG A N 1
ATOM 727 C CA . ARG A 1 96 ? 13.872 12.655 -9.623 1.00 86.44 96 ARG A CA 1
ATOM 728 C C . ARG A 1 96 ? 12.365 12.896 -9.687 1.00 86.44 96 ARG A C 1
ATOM 730 O O . ARG A 1 96 ? 11.662 12.622 -8.719 1.00 86.44 96 ARG A O 1
ATOM 737 N N . ARG A 1 97 ? 11.867 13.343 -10.846 1.00 88.62 97 ARG A N 1
ATOM 738 C CA . ARG A 1 97 ? 10.426 13.540 -11.081 1.00 88.62 97 ARG A C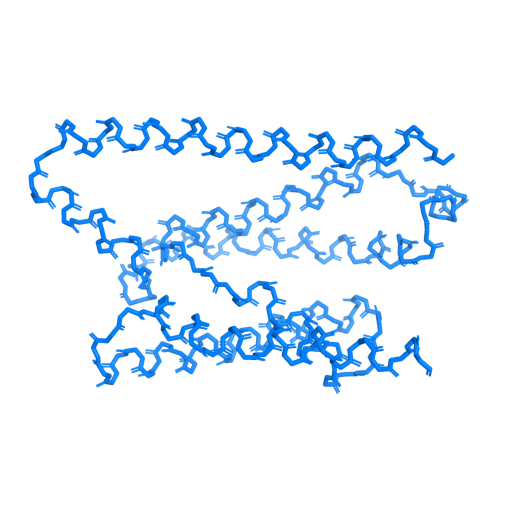A 1
ATOM 739 C C . ARG A 1 97 ? 9.665 12.217 -11.060 1.00 88.62 97 ARG A C 1
ATOM 741 O O . ARG A 1 97 ? 8.624 12.130 -10.420 1.00 88.62 97 ARG A O 1
ATOM 748 N N . SER A 1 98 ? 10.211 11.184 -11.702 1.00 90.81 98 SER A N 1
ATOM 749 C CA . SER A 1 98 ? 9.577 9.860 -11.763 1.00 90.81 98 SER A CA 1
ATOM 750 C C . SER A 1 98 ? 9.424 9.239 -10.373 1.00 90.81 98 SER A C 1
ATOM 752 O O . SER A 1 98 ? 8.349 8.758 -10.032 1.00 90.81 98 SER A O 1
ATOM 754 N N . ARG A 1 99 ? 10.466 9.318 -9.532 1.00 88.94 99 ARG A N 1
ATOM 755 C CA . ARG A 1 99 ? 10.404 8.878 -8.129 1.00 88.94 99 ARG A CA 1
ATOM 756 C C . ARG A 1 99 ? 9.408 9.693 -7.313 1.00 88.94 99 ARG A C 1
ATOM 758 O O . ARG A 1 99 ? 8.648 9.105 -6.556 1.00 88.94 99 ARG A O 1
ATOM 765 N N . GLY A 1 100 ? 9.378 11.016 -7.484 1.00 90.06 100 GLY A N 1
ATOM 766 C CA . GLY A 1 100 ? 8.406 11.878 -6.806 1.00 90.06 100 GLY A CA 1
ATOM 767 C C . GLY A 1 100 ? 6.956 11.505 -7.131 1.00 90.06 100 GLY A C 1
ATOM 768 O O . GLY A 1 100 ? 6.138 11.395 -6.224 1.00 90.06 100 GLY A O 1
ATOM 769 N N . LEU A 1 101 ? 6.653 11.234 -8.405 1.00 92.50 101 LEU A N 1
ATOM 770 C CA . LEU A 1 101 ? 5.327 10.772 -8.833 1.00 92.50 101 LEU A CA 1
ATOM 771 C C . LEU A 1 101 ? 4.976 9.391 -8.270 1.00 92.50 101 LEU A C 1
ATOM 773 O O . LEU A 1 101 ? 3.844 9.189 -7.838 1.00 92.50 101 LEU A O 1
ATOM 777 N N . LEU A 1 102 ? 5.941 8.465 -8.238 1.00 92.06 102 LEU A N 1
ATOM 778 C CA . LEU A 1 102 ? 5.755 7.150 -7.620 1.00 92.06 102 LEU A CA 1
ATOM 779 C C . LEU A 1 102 ? 5.424 7.286 -6.132 1.00 92.06 102 LEU A C 1
ATOM 781 O O . LEU A 1 102 ? 4.410 6.750 -5.698 1.00 92.06 102 LEU A O 1
ATOM 785 N N . PHE A 1 103 ? 6.211 8.060 -5.377 1.00 91.38 103 PHE A N 1
ATOM 786 C CA . PHE A 1 103 ? 5.947 8.313 -3.959 1.00 91.38 103 PHE A CA 1
ATOM 787 C C . PHE A 1 103 ? 4.590 8.972 -3.729 1.00 91.38 103 PHE A C 1
ATOM 789 O O . PHE A 1 103 ? 3.873 8.579 -2.811 1.00 91.38 103 PHE A O 1
ATOM 796 N N . LEU A 1 104 ? 4.216 9.950 -4.557 1.00 94.44 104 LEU A N 1
ATOM 797 C CA . LEU A 1 104 ? 2.920 10.611 -4.450 1.00 94.44 104 LEU A CA 1
ATOM 798 C C . LEU A 1 104 ? 1.771 9.622 -4.685 1.00 94.44 104 LEU A C 1
ATOM 800 O O . LEU A 1 104 ? 0.846 9.567 -3.881 1.00 94.44 104 LEU A O 1
ATOM 804 N N . SER A 1 105 ? 1.854 8.810 -5.743 1.00 95.00 105 SER A N 1
ATOM 805 C CA . SER A 1 105 ? 0.845 7.795 -6.063 1.00 95.00 105 SER A CA 1
ATOM 806 C C . SER A 1 105 ? 0.718 6.754 -4.950 1.00 95.00 105 SER A C 1
ATOM 808 O O . SER A 1 105 ? -0.386 6.515 -4.461 1.00 95.00 105 SER A O 1
ATOM 810 N N . THR A 1 106 ? 1.834 6.181 -4.484 1.00 93.69 106 THR A N 1
ATOM 811 C CA . THR A 1 106 ? 1.808 5.155 -3.433 1.00 93.69 106 THR A CA 1
ATOM 812 C C . THR A 1 106 ? 1.324 5.713 -2.104 1.00 93.69 106 THR A C 1
ATOM 814 O O . THR A 1 106 ? 0.568 5.041 -1.413 1.00 93.69 106 THR A O 1
ATOM 817 N N . THR A 1 107 ? 1.721 6.938 -1.748 1.00 93.81 107 THR A N 1
ATOM 818 C CA . THR A 1 107 ? 1.293 7.580 -0.495 1.00 93.81 107 THR A CA 1
ATOM 819 C C . THR A 1 107 ? -0.190 7.921 -0.538 1.00 93.81 107 THR A C 1
ATOM 821 O O . THR A 1 107 ? -0.892 7.680 0.439 1.00 93.81 107 THR A O 1
ATOM 824 N N . LEU A 1 108 ? -0.690 8.423 -1.672 1.00 95.31 108 LEU A N 1
ATOM 825 C CA . LEU A 1 108 ? -2.110 8.713 -1.844 1.00 95.31 108 LEU A CA 1
ATOM 826 C C . LEU A 1 108 ? -2.946 7.432 -1.748 1.00 95.31 108 LEU A C 1
ATOM 828 O O . LEU A 1 108 ? -3.903 7.393 -0.984 1.00 95.31 108 LEU A O 1
ATOM 832 N N . LEU A 1 109 ? -2.563 6.372 -2.464 1.00 95.00 109 LEU A N 1
ATOM 833 C CA . LEU A 1 109 ? -3.284 5.096 -2.447 1.00 95.00 109 LEU A CA 1
ATOM 834 C C . LEU A 1 109 ? -3.214 4.411 -1.075 1.00 95.00 109 LEU A C 1
ATOM 836 O O . LEU A 1 109 ? -4.247 4.094 -0.495 1.00 95.00 109 LEU A O 1
ATOM 840 N N . ALA A 1 110 ? -2.013 4.204 -0.528 1.00 93.81 110 ALA A N 1
ATOM 841 C CA . ALA A 1 110 ? -1.849 3.507 0.746 1.00 93.81 110 ALA A CA 1
ATOM 842 C C . ALA A 1 110 ? -2.403 4.322 1.923 1.00 93.81 110 ALA A C 1
ATOM 844 O O . ALA A 1 110 ? -3.035 3.756 2.812 1.00 93.81 110 ALA A O 1
ATOM 845 N N . GLY A 1 111 ? -2.200 5.642 1.922 1.00 93.81 111 GLY A N 1
ATOM 846 C CA . GLY A 1 111 ? -2.666 6.532 2.982 1.00 93.81 111 GLY A CA 1
ATOM 847 C C . GLY A 1 111 ? -4.187 6.631 3.036 1.00 93.81 111 GLY A C 1
ATOM 848 O O . GLY A 1 111 ? -4.761 6.491 4.111 1.00 93.81 111 GLY A O 1
ATOM 849 N N . THR A 1 112 ? -4.848 6.802 1.886 1.00 94.12 112 THR A N 1
ATOM 850 C CA . THR A 1 112 ? -6.319 6.857 1.835 1.00 94.12 112 THR A CA 1
ATOM 851 C C . THR A 1 112 ? -6.933 5.528 2.251 1.00 94.12 112 THR A C 1
ATOM 853 O O . THR A 1 112 ? -7.750 5.507 3.165 1.00 94.12 112 THR A O 1
ATOM 856 N N . VAL A 1 113 ? -6.486 4.406 1.680 1.00 93.38 113 VAL A N 1
ATOM 857 C CA .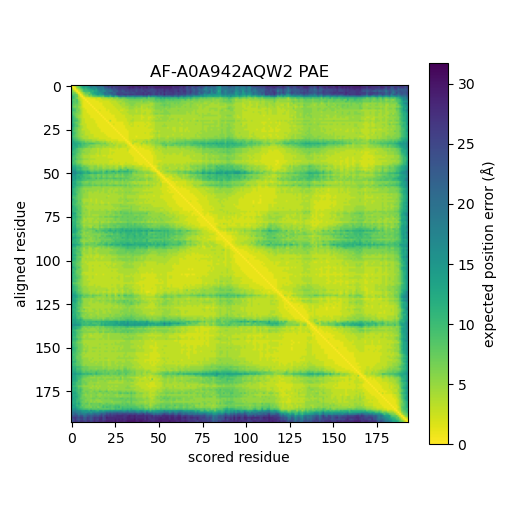 VAL A 1 113 ? -7.006 3.080 2.051 1.00 93.38 113 VAL A CA 1
ATOM 858 C C . VAL A 1 113 ? -6.780 2.785 3.536 1.00 93.38 113 VAL A C 1
ATOM 860 O O . VAL A 1 113 ? -7.701 2.320 4.198 1.00 93.38 113 VAL A O 1
ATOM 863 N N . THR A 1 114 ? -5.607 3.113 4.089 1.00 93.00 114 THR A N 1
ATOM 864 C CA . THR A 1 114 ? -5.323 2.902 5.520 1.00 93.00 114 THR A CA 1
ATOM 865 C C . THR A 1 114 ? -6.212 3.759 6.416 1.00 93.00 114 THR A C 1
ATOM 867 O O . THR A 1 114 ? -6.668 3.284 7.449 1.00 93.00 114 THR A O 1
ATOM 870 N N . ALA A 1 115 ? -6.488 5.008 6.031 1.00 92.12 115 ALA A N 1
ATOM 871 C CA . ALA A 1 115 ? -7.327 5.903 6.823 1.00 92.12 115 ALA A CA 1
ATOM 872 C C . ALA A 1 115 ? -8.754 5.356 7.006 1.00 92.12 115 ALA A C 1
ATOM 874 O O . ALA A 1 115 ? -9.301 5.447 8.104 1.00 92.12 115 ALA A O 1
ATOM 875 N N . PHE A 1 116 ? -9.333 4.765 5.956 1.00 91.19 116 PHE A N 1
ATOM 876 C CA . PHE A 1 116 ? -10.713 4.269 5.986 1.00 91.19 116 PHE A CA 1
ATOM 877 C C . PHE A 1 116 ? -10.829 2.801 6.400 1.00 91.19 116 PHE A C 1
ATOM 879 O O . PHE A 1 116 ? -11.718 2.467 7.173 1.00 91.19 116 PHE A O 1
ATOM 886 N N . CYS A 1 117 ? -9.941 1.933 5.915 1.00 90.69 117 CYS A N 1
ATOM 887 C CA . CYS A 1 117 ? -10.033 0.488 6.134 1.00 90.69 117 CYS A CA 1
ATOM 888 C C . CYS A 1 117 ? -9.127 -0.022 7.265 1.00 90.69 117 CYS A C 1
ATOM 890 O O . CYS A 1 117 ? -9.112 -1.220 7.545 1.00 90.69 117 CYS A O 1
ATOM 892 N N . GLY A 1 118 ? -8.337 0.858 7.885 1.00 91.38 118 GLY A N 1
ATOM 893 C CA . GLY A 1 118 ? -7.274 0.481 8.811 1.00 91.38 118 GLY A CA 1
ATOM 894 C C . GLY A 1 118 ? -6.020 -0.052 8.099 1.00 91.38 118 GLY A C 1
ATOM 895 O O . GLY A 1 118 ? -5.993 -0.228 6.876 1.00 91.38 118 GLY A O 1
ATOM 896 N N . PRO A 1 119 ? -4.930 -0.290 8.845 1.00 91.44 119 PRO A N 1
ATOM 897 C CA . PRO A 1 119 ? -3.653 -0.708 8.276 1.00 91.44 119 PRO A CA 1
ATOM 898 C C . PRO A 1 119 ? -3.693 -2.178 7.854 1.00 91.44 119 PRO A C 1
ATOM 900 O O . PRO A 1 119 ? -3.615 -3.051 8.708 1.00 91.44 119 PRO A O 1
ATOM 903 N N . ILE A 1 120 ? -3.756 -2.470 6.551 1.00 90.12 120 ILE A N 1
ATOM 904 C CA . ILE A 1 120 ? -3.769 -3.852 6.037 1.00 90.12 120 ILE A CA 1
ATOM 905 C C . ILE A 1 120 ? -2.385 -4.269 5.530 1.00 90.12 120 ILE A C 1
ATOM 907 O O . ILE A 1 120 ? -1.836 -3.688 4.592 1.00 90.12 120 ILE A O 1
ATOM 911 N N . GLY A 1 121 ? -1.821 -5.306 6.154 1.00 87.31 121 GLY A N 1
ATOM 912 C CA . GLY A 1 121 ? -0.482 -5.821 5.857 1.00 87.31 121 GLY A CA 1
ATOM 913 C C . GLY A 1 121 ? -0.435 -6.930 4.798 1.00 87.31 121 GLY A C 1
ATOM 914 O O . GLY A 1 121 ? -1.452 -7.474 4.376 1.00 87.31 121 GLY A O 1
ATOM 915 N N . PHE A 1 122 ? 0.788 -7.290 4.396 1.00 84.88 122 PHE A N 1
ATOM 916 C CA . PHE A 1 122 ? 1.164 -8.432 3.540 1.00 84.88 122 PHE A CA 1
ATOM 917 C C . PHE A 1 122 ? 0.663 -8.456 2.092 1.00 84.88 122 PHE A C 1
ATOM 919 O O . PHE A 1 122 ? 1.428 -8.863 1.220 1.00 84.88 122 PHE A O 1
ATOM 926 N N . ILE A 1 123 ? -0.548 -7.991 1.791 1.00 90.88 123 ILE A N 1
ATOM 927 C CA . ILE A 1 123 ? -1.109 -8.005 0.430 1.00 90.88 123 ILE A CA 1
ATOM 928 C C . ILE A 1 123 ? -0.214 -7.229 -0.544 1.00 90.88 123 ILE A C 1
ATOM 930 O O . ILE A 1 123 ? 0.119 -7.735 -1.617 1.00 90.88 123 ILE A O 1
ATOM 934 N N . GLY A 1 124 ? 0.254 -6.043 -0.139 1.00 87.56 124 GLY A N 1
ATOM 935 C CA . GLY A 1 124 ? 1.142 -5.207 -0.952 1.00 87.56 124 GLY A CA 1
ATOM 936 C C . GLY A 1 124 ? 2.515 -5.828 -1.232 1.00 87.56 124 GLY A C 1
ATOM 937 O O . GLY A 1 124 ? 3.137 -5.492 -2.234 1.00 87.56 124 GLY A O 1
ATOM 938 N N . LEU A 1 125 ? 2.970 -6.760 -0.389 1.00 87.81 125 LEU A N 1
ATOM 939 C CA . LEU A 1 125 ? 4.207 -7.510 -0.615 1.00 87.81 125 LEU A CA 1
ATOM 940 C C . LEU A 1 125 ? 3.940 -8.775 -1.438 1.00 87.81 125 LEU A C 1
ATOM 942 O O . LEU A 1 125 ? 4.639 -9.035 -2.408 1.00 87.81 125 LEU A O 1
ATOM 946 N N . ALA A 1 126 ? 2.913 -9.552 -1.093 1.00 88.88 126 ALA A N 1
ATOM 947 C CA . ALA A 1 126 ? 2.649 -10.859 -1.687 1.00 88.88 126 ALA A CA 1
ATOM 948 C C . ALA A 1 126 ? 2.107 -10.775 -3.127 1.00 88.88 126 ALA A C 1
ATOM 950 O O . ALA A 1 126 ? 2.560 -11.509 -4.007 1.00 88.88 126 ALA A O 1
ATOM 951 N N . MET A 1 127 ? 1.145 -9.886 -3.393 1.00 91.38 127 MET A N 1
ATOM 952 C CA . MET A 1 127 ? 0.395 -9.887 -4.658 1.00 91.38 127 MET A CA 1
ATOM 953 C C . MET A 1 127 ? 1.220 -9.506 -5.897 1.00 91.38 127 MET A C 1
ATOM 955 O O . MET A 1 127 ? 1.046 -10.164 -6.925 1.00 91.38 127 MET A O 1
ATOM 959 N N . PRO A 1 128 ? 2.165 -8.543 -5.845 1.00 90.31 128 PRO A N 1
ATOM 960 C CA . PRO A 1 128 ? 3.107 -8.296 -6.940 1.00 90.31 128 PRO A CA 1
ATOM 961 C C . PRO A 1 128 ? 3.886 -9.528 -7.383 1.00 90.31 128 PRO A C 1
ATOM 963 O O . PRO A 1 128 ? 4.090 -9.744 -8.580 1.00 90.31 128 PRO A O 1
ATOM 966 N N . HIS A 1 129 ? 4.282 -10.367 -6.429 1.00 87.75 129 HIS A N 1
ATOM 967 C CA . HIS A 1 129 ? 4.984 -11.606 -6.728 1.00 87.75 129 HIS A CA 1
ATOM 968 C C . HIS A 1 129 ? 4.049 -12.655 -7.327 1.00 87.75 129 HIS A C 1
ATOM 970 O O . HIS A 1 129 ? 4.395 -13.243 -8.349 1.00 87.75 129 HIS A O 1
ATOM 976 N N . VAL A 1 130 ? 2.849 -12.832 -6.767 1.00 87.44 130 VAL A N 1
ATOM 977 C CA . VAL A 1 130 ? 1.837 -13.751 -7.318 1.00 87.44 130 VAL A CA 1
ATOM 978 C C . VAL A 1 130 ? 1.485 -13.381 -8.761 1.00 87.44 130 VAL A C 1
ATOM 980 O O . VAL A 1 130 ? 1.523 -14.244 -9.636 1.00 87.44 130 VAL A O 1
ATOM 983 N N . ALA A 1 131 ? 1.234 -12.101 -9.047 1.00 90.44 131 ALA A N 1
ATOM 984 C CA . ALA A 1 131 ? 0.945 -11.637 -10.402 1.00 90.44 131 ALA A CA 1
ATOM 985 C C . ALA A 1 131 ? 2.123 -11.897 -11.355 1.00 90.44 131 ALA A C 1
ATOM 987 O O . ALA A 1 131 ? 1.929 -12.415 -12.454 1.00 90.44 131 ALA A O 1
ATOM 988 N N . ARG A 1 132 ? 3.364 -11.622 -10.927 1.00 88.38 132 ARG A N 1
ATOM 989 C CA . ARG A 1 132 ? 4.561 -11.897 -11.743 1.00 88.38 132 ARG A CA 1
ATOM 990 C C . ARG A 1 132 ? 4.690 -13.380 -12.081 1.00 88.38 132 ARG A C 1
ATOM 992 O O . ARG A 1 132 ? 5.114 -13.729 -13.179 1.00 88.38 132 ARG A O 1
ATOM 999 N N . MET A 1 133 ? 4.319 -14.251 -11.152 1.00 86.56 133 MET A N 1
ATOM 1000 C CA . MET A 1 133 ? 4.359 -15.696 -11.341 1.00 86.56 133 MET A CA 1
ATOM 1001 C C . MET A 1 133 ? 3.241 -16.213 -12.242 1.00 86.56 133 MET A C 1
ATOM 1003 O O . MET A 1 133 ? 3.489 -17.111 -13.044 1.00 86.56 133 MET A O 1
ATOM 1007 N N . LEU A 1 134 ? 2.045 -15.633 -12.134 1.00 87.56 134 LEU A N 1
ATOM 1008 C CA . LEU A 1 134 ? 0.885 -16.000 -12.940 1.00 87.56 134 LEU A CA 1
ATOM 1009 C C . LEU A 1 134 ? 1.060 -15.577 -14.403 1.00 87.56 134 LEU A C 1
ATOM 1011 O O . LEU A 1 134 ? 0.881 -16.387 -15.307 1.00 87.56 134 LEU A O 1
ATOM 1015 N N . PHE A 1 135 ? 1.463 -14.326 -14.636 1.00 87.69 135 PHE A N 1
ATOM 1016 C CA . PHE A 1 135 ? 1.623 -13.776 -15.986 1.00 87.69 135 PHE A CA 1
ATOM 1017 C C . PHE A 1 135 ? 2.993 -14.066 -16.608 1.00 87.69 135 PHE A C 1
ATOM 1019 O O . PHE A 1 135 ? 3.165 -13.866 -17.808 1.00 87.69 135 PHE A O 1
ATOM 1026 N N . ARG A 1 136 ? 3.975 -14.512 -15.808 1.00 83.62 136 ARG A N 1
ATOM 1027 C CA . ARG A 1 136 ? 5.364 -14.801 -16.226 1.00 83.62 136 ARG A CA 1
ATOM 1028 C C . ARG A 1 136 ? 5.987 -13.665 -17.053 1.00 83.62 136 ARG A C 1
ATOM 1030 O O . ARG A 1 136 ? 6.799 -13.911 -17.938 1.00 83.62 136 ARG A O 1
ATOM 1037 N N . ASN A 1 137 ? 5.605 -12.422 -16.755 1.00 83.75 137 ASN A N 1
ATOM 1038 C CA . ASN A 1 137 ? 6.026 -11.226 -17.476 1.00 83.75 137 ASN A CA 1
ATOM 1039 C C . ASN A 1 137 ? 6.507 -10.151 -16.487 1.00 83.75 137 ASN A C 1
ATOM 1041 O O . ASN A 1 137 ? 5.924 -9.965 -15.417 1.00 83.75 137 ASN A O 1
ATOM 1045 N N . GLY A 1 138 ? 7.595 -9.467 -16.844 1.00 80.19 138 GLY A N 1
ATOM 1046 C CA . GLY A 1 138 ? 8.162 -8.351 -16.088 1.00 80.19 138 GLY A CA 1
ATOM 1047 C C . GLY A 1 138 ? 7.617 -6.979 -16.494 1.00 80.19 138 GLY A C 1
ATOM 1048 O O . GLY A 1 138 ? 7.881 -6.007 -15.793 1.00 80.19 138 GLY A O 1
ATOM 1049 N N . ASP A 1 139 ? 6.864 -6.885 -17.595 1.00 89.69 139 ASP A N 1
ATOM 1050 C CA . ASP A 1 139 ? 6.300 -5.621 -18.070 1.00 89.69 139 ASP A CA 1
ATOM 1051 C C . ASP A 1 139 ? 5.215 -5.101 -17.111 1.00 89.69 139 ASP A C 1
ATOM 1053 O O . ASP A 1 139 ? 4.176 -5.737 -16.897 1.00 89.69 139 ASP A O 1
ATOM 1057 N N . HIS A 1 140 ? 5.426 -3.896 -16.575 1.00 90.62 140 HIS A N 1
ATOM 1058 C CA . HIS A 1 140 ? 4.491 -3.217 -15.682 1.00 90.62 140 HIS A CA 1
ATOM 1059 C C . HIS A 1 140 ? 3.134 -2.911 -16.330 1.00 90.62 140 HIS A C 1
ATOM 1061 O O . HIS A 1 140 ? 2.157 -2.738 -15.609 1.00 90.62 140 HIS A O 1
ATOM 1067 N N . ARG A 1 141 ? 3.022 -2.909 -17.664 1.00 91.06 141 ARG A N 1
ATOM 1068 C CA . ARG A 1 141 ? 1.732 -2.781 -18.367 1.00 91.06 141 ARG A CA 1
ATOM 1069 C C . ARG A 1 141 ? 0.798 -3.956 -18.100 1.00 91.06 141 ARG A C 1
ATOM 1071 O O . ARG A 1 141 ? -0.410 -3.763 -18.075 1.00 91.06 141 ARG A O 1
ATOM 1078 N N . VAL A 1 142 ? 1.356 -5.150 -17.906 1.00 91.44 142 VAL A N 1
ATOM 1079 C CA . VAL A 1 142 ? 0.603 -6.364 -17.560 1.00 91.44 142 VAL A CA 1
ATOM 1080 C C . VAL A 1 142 ? 0.611 -6.568 -16.049 1.00 91.44 142 VAL A C 1
ATOM 1082 O O . VAL A 1 142 ? -0.406 -6.928 -15.461 1.00 91.44 142 VAL A O 1
ATOM 1085 N N . LEU A 1 143 ? 1.746 -6.286 -15.401 1.00 91.62 143 LEU A N 1
ATOM 1086 C CA . LEU A 1 143 ? 1.907 -6.524 -13.974 1.00 91.62 143 LEU A CA 1
ATOM 1087 C C . LEU A 1 143 ? 1.004 -5.614 -13.136 1.00 91.62 143 LEU A C 1
ATOM 1089 O O . LEU A 1 143 ? 0.340 -6.118 -12.244 1.00 91.62 143 LEU A O 1
ATOM 1093 N N . VAL A 1 144 ? 0.912 -4.312 -13.431 1.00 92.75 144 VAL A N 1
ATOM 1094 C CA . VAL A 1 144 ? 0.065 -3.383 -12.659 1.00 92.75 144 VAL A CA 1
ATOM 1095 C C . VAL A 1 144 ? -1.409 -3.820 -12.649 1.00 92.75 144 VAL A C 1
ATOM 1097 O O . VAL A 1 144 ? -1.918 -4.082 -11.557 1.00 92.75 144 VAL A O 1
ATOM 1100 N N . PRO A 1 145 ? -2.104 -3.995 -13.792 1.00 92.62 145 PRO A N 1
ATOM 1101 C CA . PRO A 1 145 ? -3.487 -4.473 -13.767 1.00 92.62 145 PRO A CA 1
ATOM 1102 C C . PRO A 1 145 ? -3.602 -5.883 -13.175 1.00 92.62 145 PRO A C 1
ATOM 1104 O O . PRO A 1 145 ? -4.528 -6.144 -12.410 1.00 92.62 145 PRO A O 1
ATOM 1107 N N . GLY A 1 146 ? -2.631 -6.765 -13.442 1.00 92.88 146 GLY A N 1
ATOM 1108 C CA . GLY A 1 146 ? -2.577 -8.097 -12.844 1.00 92.88 146 GLY A CA 1
ATOM 1109 C C . GLY A 1 146 ? -2.562 -8.063 -11.315 1.00 92.88 146 GLY A C 1
ATOM 1110 O O . GLY A 1 146 ? -3.326 -8.786 -10.683 1.00 92.88 146 GLY A O 1
ATOM 1111 N N . THR A 1 147 ? -1.754 -7.180 -10.722 1.00 93.88 147 THR A N 1
ATOM 1112 C CA . THR A 1 147 ? -1.657 -7.011 -9.264 1.00 93.88 147 THR A CA 1
ATOM 1113 C C . THR A 1 147 ? -2.893 -6.399 -8.637 1.00 93.88 147 THR A C 1
ATOM 1115 O O . THR A 1 147 ? -3.273 -6.803 -7.541 1.00 93.88 147 THR A O 1
ATOM 1118 N N . ILE A 1 148 ? -3.531 -5.452 -9.330 1.00 94.06 148 ILE A N 1
ATOM 1119 C CA . ILE A 1 148 ? -4.775 -4.832 -8.870 1.00 94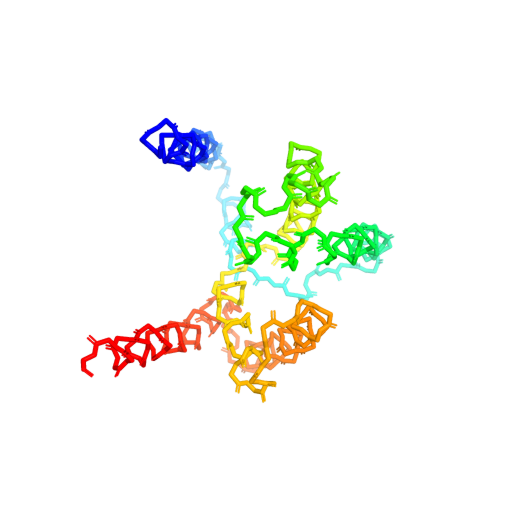.06 148 ILE A CA 1
ATOM 1120 C C . ILE A 1 148 ? -5.868 -5.898 -8.789 1.00 94.06 148 ILE A C 1
ATOM 1122 O O . ILE A 1 148 ? -6.507 -6.042 -7.750 1.00 94.06 148 ILE A O 1
ATOM 1126 N N . LEU A 1 149 ? -6.042 -6.686 -9.853 1.00 94.75 149 LEU A N 1
ATOM 1127 C CA . LEU A 1 149 ? -7.076 -7.718 -9.913 1.00 94.75 149 LEU A CA 1
ATOM 1128 C C . LEU A 1 149 ? -6.801 -8.870 -8.944 1.00 94.75 149 LEU A C 1
ATOM 1130 O O . LEU A 1 149 ? -7.701 -9.272 -8.209 1.00 94.75 149 LEU A O 1
ATOM 1134 N N . SER A 1 150 ? -5.565 -9.380 -8.893 1.00 93.31 150 SER A N 1
ATOM 1135 C CA . SER A 1 150 ? -5.217 -10.461 -7.965 1.00 93.31 150 SER A CA 1
ATOM 1136 C C . SER A 1 150 ? -5.325 -10.011 -6.509 1.00 93.31 150 SER A C 1
ATOM 1138 O O . SER A 1 150 ? -5.827 -10.756 -5.674 1.00 93.31 150 SER A O 1
ATOM 1140 N N . GLY A 1 151 ? -4.890 -8.784 -6.203 1.00 93.00 151 GLY A N 1
ATOM 1141 C CA . GLY A 1 151 ? -4.991 -8.219 -4.862 1.00 93.00 151 GLY A CA 1
ATOM 1142 C C . GLY A 1 151 ? -6.432 -7.979 -4.435 1.00 93.00 151 GLY A C 1
ATOM 1143 O O . GLY A 1 151 ? -6.787 -8.349 -3.321 1.00 93.00 151 GLY A O 1
ATOM 1144 N N . ALA A 1 152 ? -7.275 -7.447 -5.325 1.00 93.88 152 ALA A N 1
ATOM 1145 C CA . ALA A 1 152 ? -8.702 -7.286 -5.061 1.00 93.88 152 ALA A CA 1
ATOM 1146 C C . ALA A 1 152 ? -9.384 -8.639 -4.806 1.00 93.88 152 ALA A C 1
ATOM 1148 O O . ALA A 1 152 ? -10.087 -8.788 -3.811 1.00 93.88 152 ALA A O 1
ATOM 1149 N N . ALA A 1 153 ? -9.129 -9.643 -5.651 1.00 93.94 153 ALA A N 1
ATOM 1150 C CA . ALA A 1 153 ? -9.712 -10.972 -5.495 1.00 93.94 153 ALA A CA 1
ATOM 1151 C C . ALA A 1 153 ? -9.296 -11.636 -4.172 1.00 93.94 153 ALA A C 1
ATOM 1153 O O . ALA A 1 153 ? -10.150 -12.099 -3.420 1.00 93.94 153 ALA A O 1
ATOM 1154 N N . VAL A 1 154 ? -7.996 -11.648 -3.854 1.00 92.88 154 VAL A N 1
ATOM 1155 C CA . VAL A 1 154 ? -7.493 -12.259 -2.613 1.00 92.88 154 VAL A CA 1
ATOM 1156 C C . VAL A 1 154 ? -7.986 -11.502 -1.384 1.00 92.88 154 VAL A C 1
ATOM 1158 O O . VAL A 1 154 ? -8.401 -12.137 -0.421 1.00 92.88 154 VAL A O 1
ATOM 1161 N N . LEU A 1 155 ? -7.995 -10.167 -1.403 1.00 93.50 155 LEU A N 1
ATOM 1162 C CA . LEU A 1 155 ? -8.464 -9.384 -0.260 1.00 93.50 155 LEU A CA 1
ATOM 1163 C C . LEU A 1 155 ? -9.966 -9.578 -0.005 1.00 93.50 155 LEU A C 1
ATOM 1165 O O . LEU A 1 155 ? -10.361 -9.709 1.149 1.00 93.50 155 LEU A O 1
ATOM 1169 N N . LEU A 1 156 ? -10.791 -9.667 -1.055 1.00 93.38 156 LEU A N 1
ATOM 1170 C CA . LEU A 1 156 ? -12.215 -9.994 -0.919 1.00 93.38 156 LEU A CA 1
ATOM 1171 C C . LEU A 1 156 ? -12.430 -11.410 -0.369 1.00 93.38 156 LEU A C 1
ATOM 1173 O O . LEU A 1 156 ? -13.308 -11.614 0.464 1.00 93.38 156 LEU A O 1
ATOM 1177 N N . LEU A 1 157 ? -11.612 -12.385 -0.777 1.00 93.00 157 LEU A N 1
ATOM 1178 C CA . LEU A 1 157 ? -11.645 -13.725 -0.184 1.00 93.00 157 LEU A CA 1
ATOM 1179 C C . LEU A 1 157 ? -11.278 -13.686 1.306 1.00 93.00 157 LEU A C 1
ATOM 1181 O O . LEU A 1 157 ? -11.972 -14.296 2.118 1.00 93.00 157 LEU A O 1
ATOM 1185 N N . CYS A 1 158 ? -10.238 -12.936 1.685 1.00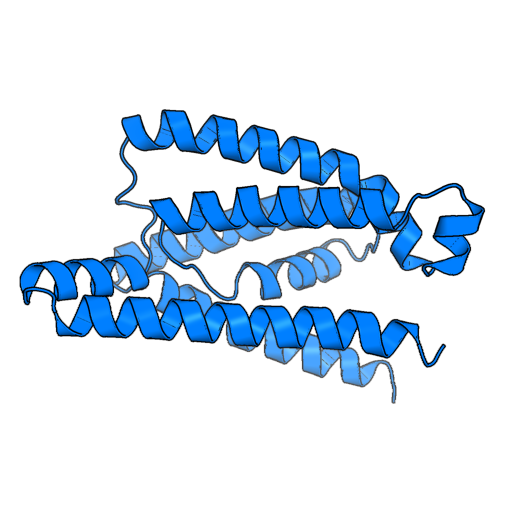 91.94 158 CYS A N 1
ATOM 1186 C CA . CYS A 1 158 ? -9.874 -12.734 3.089 1.00 91.94 158 CYS A CA 1
ATOM 1187 C C . CYS A 1 158 ? -11.012 -12.088 3.890 1.00 91.94 158 CYS A C 1
ATOM 1189 O O . CYS A 1 158 ? -11.261 -12.499 5.019 1.00 91.94 158 CYS A O 1
ATOM 1191 N N . ASP A 1 159 ? -11.707 -11.106 3.312 1.00 91.94 159 ASP A N 1
ATOM 1192 C CA . ASP A 1 159 ? -12.842 -10.421 3.938 1.00 91.94 159 ASP A CA 1
ATOM 1193 C C . ASP A 1 159 ? -14.041 -11.358 4.159 1.00 91.94 159 ASP A C 1
ATOM 1195 O O . ASP A 1 159 ? -14.639 -11.365 5.235 1.00 91.94 159 ASP A O 1
ATOM 1199 N N . LEU A 1 160 ? -14.353 -12.224 3.189 1.00 92.31 160 LEU A N 1
ATOM 1200 C CA . LEU A 1 160 ? -15.397 -13.242 3.343 1.00 92.31 160 LEU A CA 1
ATOM 1201 C C . LEU A 1 160 ? -15.069 -14.227 4.474 1.00 92.31 160 LEU A C 1
ATOM 1203 O O . LEU A 1 160 ? -15.924 -14.515 5.312 1.00 92.31 160 LEU A O 1
ATOM 1207 N N . VAL A 1 161 ? -13.824 -14.707 4.532 1.00 92.19 161 VAL A N 1
ATOM 1208 C CA . VAL A 1 161 ? -13.351 -15.600 5.604 1.00 92.19 161 VAL A CA 1
ATOM 1209 C C . VAL A 1 161 ? -13.371 -14.879 6.958 1.00 92.19 161 VAL A C 1
ATOM 1211 O O . VAL A 1 161 ? -13.814 -15.448 7.953 1.00 92.19 161 VAL A O 1
ATOM 1214 N N . SER A 1 162 ? -12.958 -13.611 6.992 1.00 90.62 162 SER A N 1
ATOM 1215 C CA . SER A 1 162 ? -12.968 -12.751 8.183 1.00 90.62 162 SER A CA 1
ATOM 1216 C C . SER A 1 162 ? -14.363 -12.629 8.776 1.00 90.62 162 SER A C 1
ATOM 1218 O O . SER A 1 162 ? -14.540 -12.869 9.971 1.00 90.62 162 SER A O 1
ATOM 1220 N N . LYS A 1 163 ? -15.366 -12.363 7.936 1.00 88.69 163 LYS A N 1
ATOM 1221 C CA . LYS A 1 163 ? -16.768 -12.261 8.355 1.00 88.69 163 LYS A CA 1
ATOM 1222 C C . LYS A 1 163 ? -17.351 -13.601 8.793 1.00 88.69 163 LYS A C 1
ATOM 1224 O O . LYS A 1 163 ? -18.112 -13.633 9.753 1.00 88.69 163 LYS A O 1
ATOM 1229 N N . PHE A 1 164 ? -16.973 -14.701 8.140 1.00 91.25 164 PHE A N 1
ATOM 1230 C CA . PHE A 1 164 ? -17.465 -16.036 8.494 1.00 91.25 164 PHE A CA 1
ATOM 1231 C C . PHE A 1 164 ? -16.961 -16.505 9.867 1.00 91.25 164 PHE A C 1
ATOM 1233 O O . PHE A 1 164 ? -17.717 -17.091 10.634 1.00 91.25 164 PHE A O 1
ATOM 1240 N N . PHE A 1 165 ? -15.698 -16.219 10.195 1.00 89.44 165 PHE A N 1
ATOM 1241 C CA . PHE A 1 165 ? -15.079 -16.620 11.464 1.00 89.44 165 PHE A CA 1
ATOM 1242 C C . PHE A 1 165 ? -15.046 -15.510 12.525 1.00 89.44 165 PHE A C 1
ATOM 1244 O O . PHE A 1 165 ? -14.516 -15.726 13.613 1.00 89.44 165 PHE A O 1
ATOM 1251 N N . THR A 1 166 ? -15.602 -14.326 12.244 1.00 87.94 166 THR A N 1
ATOM 1252 C CA . THR A 1 166 ? -15.558 -13.134 13.121 1.00 87.94 166 THR A CA 1
ATOM 1253 C C . THR A 1 166 ? -14.140 -12.751 13.573 1.00 87.94 166 THR A C 1
ATOM 1255 O O . THR A 1 166 ? -13.916 -12.314 14.700 1.00 87.94 166 THR A O 1
ATOM 1258 N N . LEU A 1 167 ? -13.159 -12.935 12.685 1.00 88.50 167 LEU A N 1
ATOM 1259 C CA . LEU A 1 167 ? -11.744 -12.657 12.940 1.00 88.50 167 LEU A CA 1
ATOM 1260 C C . LEU A 1 167 ? -11.306 -11.360 12.250 1.00 88.50 167 LEU A C 1
ATOM 1262 O O . LEU A 1 167 ? -11.779 -11.085 11.149 1.00 88.50 167 LEU A O 1
ATOM 1266 N N . PRO A 1 168 ? -10.339 -10.613 12.810 1.00 88.75 168 PRO A N 1
ATOM 1267 C CA . PRO A 1 168 ? -9.689 -9.494 12.132 1.00 88.75 168 PRO A CA 1
ATOM 1268 C C . PRO A 1 168 ? -9.165 -9.853 10.739 1.00 88.75 168 PRO A C 1
ATOM 1270 O O . PRO A 1 168 ? -8.430 -10.834 10.584 1.00 88.75 168 PRO A O 1
ATOM 1273 N N . ILE A 1 169 ? -9.454 -9.019 9.736 1.00 91.44 169 ILE A N 1
ATOM 1274 C CA . ILE A 1 169 ? -8.968 -9.253 8.368 1.00 91.44 169 ILE A CA 1
ATOM 1275 C C . ILE A 1 169 ? -7.434 -9.274 8.316 1.00 91.44 169 ILE A C 1
ATOM 1277 O O . ILE A 1 169 ? -6.853 -10.075 7.585 1.00 91.44 169 ILE A O 1
ATOM 1281 N N . ASN A 1 170 ? -6.770 -8.469 9.154 1.00 89.38 170 ASN A N 1
ATOM 1282 C CA . ASN A 1 170 ? -5.311 -8.430 9.270 1.00 89.38 170 ASN A CA 1
ATOM 1283 C C . ASN A 1 170 ? -4.691 -9.757 9.708 1.00 89.38 170 ASN A C 1
ATOM 1285 O O . ASN A 1 170 ? -3.603 -10.107 9.251 1.00 89.38 170 ASN A O 1
ATOM 1289 N N . ALA A 1 171 ? -5.375 -10.513 10.568 1.00 89.25 171 ALA A N 1
ATOM 1290 C CA . ALA A 1 171 ? -4.894 -11.825 10.983 1.00 89.25 171 ALA A CA 1
ATOM 1291 C C . ALA A 1 171 ? -4.924 -12.806 9.802 1.00 89.25 171 ALA A C 1
ATOM 1293 O O . ALA A 1 171 ? -3.952 -13.517 9.551 1.00 89.25 171 ALA A O 1
ATOM 1294 N N . ILE A 1 172 ? -6.010 -12.799 9.028 1.00 92.19 172 ILE A N 1
ATOM 1295 C CA . ILE A 1 172 ? -6.188 -13.699 7.881 1.00 92.19 172 ILE A CA 1
ATOM 1296 C C . ILE A 1 172 ? -5.231 -13.340 6.743 1.00 92.19 172 ILE A C 1
ATOM 1298 O O . ILE A 1 172 ? -4.585 -14.223 6.175 1.00 92.19 172 ILE A O 1
ATOM 1302 N N . THR A 1 173 ? -5.081 -12.051 6.433 1.00 91.69 173 THR A N 1
ATOM 1303 C CA . THR A 1 173 ? -4.143 -11.600 5.396 1.00 91.69 173 THR A CA 1
ATOM 1304 C C . THR A 1 173 ? -2.693 -11.903 5.769 1.00 91.69 173 THR A C 1
ATOM 1306 O O . THR A 1 173 ? -1.920 -12.268 4.885 1.00 91.69 173 THR A O 1
ATOM 1309 N N . ALA A 1 174 ? -2.318 -11.838 7.053 1.00 89.88 174 ALA A N 1
ATOM 1310 C CA . ALA A 1 174 ? -0.998 -12.260 7.519 1.00 89.88 174 ALA A CA 1
ATOM 1311 C C . ALA A 1 174 ? -0.790 -13.777 7.395 1.00 89.88 174 ALA A C 1
ATOM 1313 O O . ALA A 1 174 ? 0.231 -14.211 6.857 1.00 89.88 174 ALA A O 1
ATOM 1314 N N . LEU A 1 175 ? -1.769 -14.583 7.821 1.00 90.94 175 LEU A N 1
ATOM 1315 C CA . LEU A 1 175 ? -1.710 -16.047 7.725 1.00 90.94 175 LEU A CA 1
ATOM 1316 C C . LEU A 1 175 ? -1.582 -16.538 6.280 1.00 90.94 175 LEU A C 1
ATOM 1318 O O . LEU A 1 175 ? -0.872 -17.508 6.030 1.00 90.94 175 LEU A O 1
ATOM 1322 N N . LEU A 1 176 ? -2.225 -15.862 5.328 1.00 88.31 176 LEU A N 1
ATOM 1323 C CA . LEU A 1 176 ? -2.099 -16.174 3.902 1.00 88.31 176 LEU A CA 1
ATOM 1324 C C . LEU A 1 176 ? -0.837 -15.568 3.278 1.00 88.31 176 LEU A C 1
ATOM 1326 O O . LEU A 1 176 ? -0.172 -16.201 2.460 1.00 88.31 176 LEU A O 1
ATOM 1330 N N . GLY A 1 177 ? -0.488 -14.341 3.656 1.00 86.44 177 GLY A N 1
ATOM 1331 C CA . GLY A 1 177 ? 0.608 -13.592 3.056 1.00 86.44 177 GLY A CA 1
ATOM 1332 C C . GLY A 1 177 ? 1.994 -14.119 3.421 1.00 86.44 177 GLY A C 1
ATOM 1333 O O . GLY A 1 177 ? 2.859 -14.186 2.548 1.00 86.44 177 GLY A O 1
ATOM 1334 N N . ILE A 1 178 ? 2.212 -14.527 4.677 1.00 90.06 178 ILE A N 1
ATOM 1335 C CA . ILE A 1 178 ? 3.517 -15.023 5.146 1.00 90.06 178 ILE A CA 1
ATOM 1336 C C . ILE A 1 178 ? 3.968 -16.262 4.347 1.00 90.06 178 ILE A C 1
ATOM 1338 O O . ILE A 1 178 ? 5.064 -16.208 3.783 1.00 90.06 178 ILE A O 1
ATOM 1342 N N . PRO A 1 179 ? 3.166 -17.341 4.205 1.00 89.00 179 PRO A N 1
ATOM 1343 C CA . PRO A 1 179 ? 3.557 -18.510 3.415 1.00 89.00 179 PRO A CA 1
ATOM 1344 C C . PRO A 1 179 ? 3.870 -18.176 1.956 1.00 89.00 179 PRO A C 1
ATOM 1346 O O . PRO A 1 179 ? 4.843 -18.693 1.410 1.00 89.00 179 PRO A O 1
ATOM 1349 N N . ILE A 1 180 ? 3.090 -17.283 1.334 1.00 87.06 180 ILE A N 1
ATOM 1350 C CA . ILE A 1 180 ? 3.310 -16.859 -0.055 1.00 87.06 180 ILE A CA 1
ATOM 1351 C C . ILE A 1 180 ? 4.667 -16.167 -0.186 1.00 87.06 180 ILE A C 1
ATOM 1353 O O . ILE A 1 180 ? 5.463 -16.530 -1.051 1.00 87.06 180 ILE A O 1
ATOM 1357 N N . VAL A 1 181 ? 4.956 -15.191 0.679 1.00 85.81 181 VAL A N 1
ATOM 1358 C CA . VAL A 1 181 ? 6.227 -14.455 0.645 1.00 85.81 181 VAL A CA 1
ATOM 1359 C C . VAL A 1 181 ? 7.404 -15.392 0.921 1.00 85.81 181 VAL A C 1
ATOM 1361 O O . VAL A 1 181 ? 8.384 -15.367 0.178 1.00 85.81 181 VAL A O 1
ATOM 1364 N N . VAL A 1 182 ? 7.300 -16.258 1.935 1.00 88.25 182 VAL A N 1
ATOM 1365 C CA . VAL A 1 182 ? 8.335 -17.254 2.257 1.00 88.25 182 VAL A CA 1
ATOM 1366 C C . VAL A 1 182 ? 8.601 -18.160 1.056 1.00 88.25 182 VAL A C 1
ATOM 1368 O O . VAL A 1 182 ? 9.752 -18.327 0.655 1.00 88.25 182 VAL A O 1
ATOM 1371 N N . TRP A 1 183 ? 7.553 -18.695 0.431 1.00 86.44 183 TRP A N 1
ATOM 1372 C CA . TRP A 1 183 ? 7.688 -19.567 -0.729 1.00 86.44 183 TRP A CA 1
ATOM 1373 C C . TRP A 1 183 ? 8.340 -18.864 -1.928 1.00 86.44 183 TRP A C 1
ATOM 1375 O O . TRP A 1 183 ? 9.246 -19.424 -2.548 1.00 86.44 183 TRP A O 1
ATOM 1385 N N . VAL A 1 184 ? 7.952 -17.619 -2.223 1.00 82.38 184 VAL A N 1
ATOM 1386 C CA . VAL A 1 184 ? 8.562 -16.813 -3.295 1.00 82.38 184 VAL A CA 1
ATOM 1387 C C . VAL A 1 184 ? 10.056 -16.588 -3.041 1.00 82.38 184 VAL A C 1
ATOM 1389 O O . VAL A 1 184 ? 10.871 -16.758 -3.951 1.00 82.38 184 VAL A O 1
ATOM 1392 N N . VAL A 1 185 ? 10.434 -16.233 -1.808 1.00 82.12 185 VAL A N 1
ATOM 1393 C CA . VAL A 1 185 ? 11.837 -15.995 -1.432 1.00 82.12 185 VAL A CA 1
ATOM 1394 C C . VAL A 1 185 ? 12.664 -17.276 -1.545 1.00 82.12 185 VAL A C 1
ATOM 1396 O O . VAL A 1 185 ? 13.766 -17.245 -2.095 1.00 82.12 185 VAL A O 1
ATOM 1399 N N . LEU A 1 186 ? 12.139 -18.408 -1.068 1.00 85.69 186 LEU A N 1
ATOM 1400 C CA . LEU A 1 186 ? 12.820 -19.701 -1.160 1.00 85.69 186 LEU A CA 1
ATOM 1401 C C . LEU A 1 186 ? 12.985 -20.157 -2.613 1.00 85.69 186 LEU A C 1
ATOM 1403 O O . LEU A 1 186 ? 14.055 -20.631 -2.989 1.00 85.69 186 LEU A O 1
ATOM 1407 N N . ARG A 1 187 ? 11.968 -19.953 -3.457 1.00 78.44 187 ARG A N 1
ATOM 1408 C CA . ARG A 1 187 ? 12.035 -20.313 -4.877 1.00 78.44 187 ARG A CA 1
ATOM 1409 C C . ARG A 1 187 ? 13.077 -19.490 -5.633 1.00 78.44 187 ARG A C 1
ATOM 1411 O O . ARG A 1 187 ? 13.814 -20.053 -6.438 1.00 78.44 187 ARG A O 1
ATOM 1418 N N . ASN A 1 188 ? 13.190 -18.190 -5.359 1.00 65.31 188 ASN A N 1
ATOM 1419 C CA . ASN A 1 188 ? 14.184 -17.340 -6.024 1.00 65.31 188 ASN A CA 1
ATOM 1420 C C . ASN A 1 188 ? 15.633 -17.710 -5.670 1.00 65.31 188 ASN A C 1
ATOM 1422 O O . ASN A 1 188 ? 16.509 -17.527 -6.509 1.00 65.31 188 ASN A O 1
ATOM 1426 N N . LYS A 1 189 ? 15.896 -18.289 -4.489 1.00 56.84 189 LYS A N 1
ATOM 1427 C CA . LYS A 1 189 ? 17.235 -18.806 -4.150 1.00 56.84 189 LYS A CA 1
ATOM 1428 C C . LYS A 1 189 ? 17.654 -20.001 -5.017 1.00 56.84 189 LYS A C 1
ATOM 1430 O O . LYS A 1 189 ? 18.847 -20.184 -5.230 1.00 56.84 189 LYS A O 1
ATOM 1435 N N . SER A 1 190 ? 16.700 -20.767 -5.561 1.00 42.59 190 SER A N 1
ATOM 1436 C CA . SER A 1 190 ? 16.994 -21.905 -6.453 1.00 42.59 190 SER A CA 1
ATOM 1437 C C . SER A 1 190 ? 17.449 -21.506 -7.864 1.00 42.59 190 SER A C 1
ATOM 1439 O O . SER A 1 190 ? 17.903 -22.363 -8.606 1.00 42.59 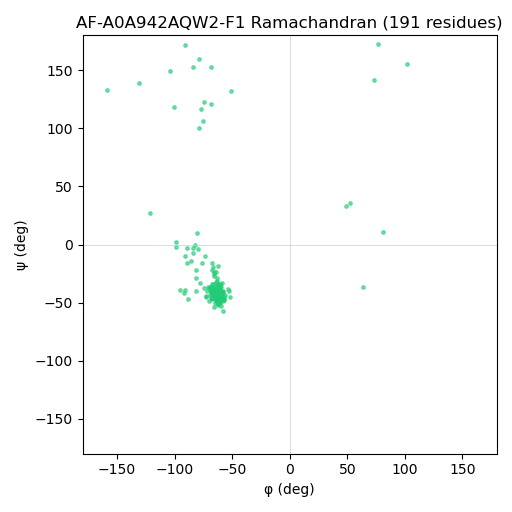190 SER A O 1
ATOM 1441 N N . PHE A 1 191 ? 17.353 -20.223 -8.243 1.00 42.81 191 PHE A N 1
ATOM 1442 C CA . PHE A 1 191 ? 17.820 -19.723 -9.547 1.00 42.81 191 PHE A CA 1
ATOM 1443 C C . PHE A 1 191 ? 19.292 -19.265 -9.543 1.00 42.81 191 PHE A C 1
ATOM 1445 O O . PHE A 1 191 ? 19.812 -18.869 -10.582 1.00 42.81 191 PHE A O 1
ATOM 1452 N N . THR A 1 192 ? 19.9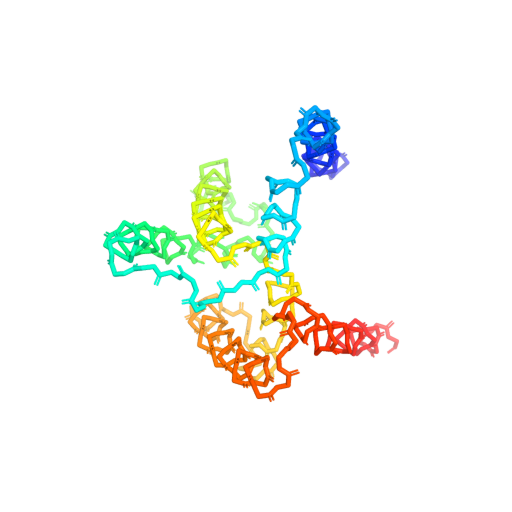54 -19.299 -8.383 1.00 38.03 192 THR A N 1
ATOM 1453 C CA . THR A 1 192 ? 21.367 -18.919 -8.180 1.00 38.03 192 THR A CA 1
ATOM 1454 C C . THR A 1 192 ? 22.209 -20.064 -7.602 1.00 38.03 192 THR A C 1
ATOM 1456 O O . THR A 1 192 ? 23.188 -19.804 -6.905 1.00 38.03 192 THR A O 1
ATOM 1459 N N . ALA A 1 193 ? 21.819 -21.316 -7.859 1.00 34.97 193 ALA A N 1
ATOM 1460 C CA . ALA A 1 193 ? 22.625 -22.506 -7.584 1.00 34.97 193 ALA A CA 1
ATOM 1461 C C . ALA A 1 193 ? 22.904 -23.248 -8.893 1.00 34.97 193 ALA A C 1
ATOM 1463 O O . ALA A 1 193 ? 21.947 -23.382 -9.689 1.00 34.97 193 ALA A O 1
#

pLDDT: mean 88.13, std 11.09, range [34.97, 97.56]

Foldseek 3Di:
DVVVVCVVVVVVVVVVVVVVVVVVVVVVVLVPDDPVVVVVVVLLQLWAPVQFDPVLVVVLVVLLVVLVVLVVVLLVVVVQCVVPPVSCVVVVDDPVVSVVSVCVSCCSNQVSCCVRGNHADLLVVQLLLVLCVVVVDPRSVSSVVSSVVSSVVVLVVLNVVCVVVVGRSNVSSCVVRVVRNVVSVVVVVVVVD

Nearest PDB structures (foldseek):
  5b57-assembly1_B  TM=9.469E-01  e=5.362E-06  Burkholderia cenocepacia J2315
  5b58-assembly1_B  TM=9.435E-01  e=7.050E-06  Burkholderia cenocepacia J2315
  5b57-assembly1_A  TM=9.478E-01  e=2.351E-05  Burkholderia cenocepacia J2315
  2nq2-assembly1_A  TM=8.464E-01  e=5.664E-06  Haemophilus influenzae
  7kyp-assembly4_N  TM=7.792E-01  e=2.886E-01  Streptococcus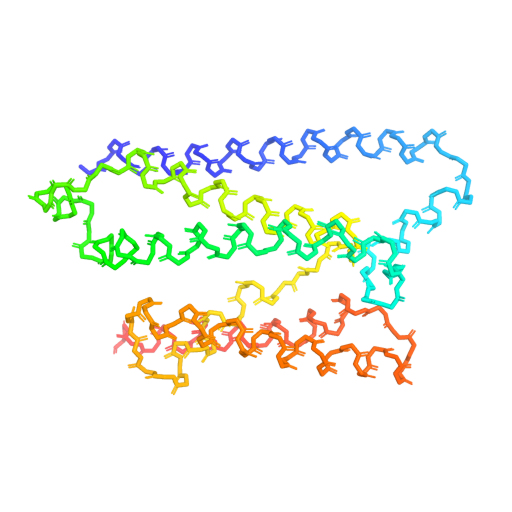 pneumoniae D39

Mean predicted aligned error: 6.0 Å